Protein AF-A0A2T1DI73-F1 (afdb_monomer_lite)

Structure (mmCIF, N/CA/C/O backbone):
data_AF-A0A2T1DI73-F1
#
_entry.id   AF-A0A2T1DI73-F1
#
loop_
_atom_site.group_PDB
_atom_site.id
_atom_site.type_symbol
_atom_site.label_atom_id
_atom_site.label_alt_id
_atom_site.label_comp_id
_atom_site.label_asym_id
_atom_site.label_entity_id
_atom_site.label_seq_id
_atom_site.pdbx_PDB_ins_code
_atom_site.Cartn_x
_atom_site.Cartn_y
_atom_site.Cartn_z
_atom_site.occupancy
_atom_site.B_iso_or_equiv
_atom_site.auth_seq_id
_atom_site.auth_comp_id
_atom_site.auth_asym_id
_atom_site.auth_atom_id
_atom_site.pdbx_PDB_model_num
ATOM 1 N N . MET A 1 1 ? -69.188 -46.672 -8.906 1.00 38.53 1 MET A N 1
ATOM 2 C CA . MET A 1 1 ? -68.018 -46.480 -9.797 1.00 38.53 1 MET A CA 1
ATOM 3 C C . MET A 1 1 ? -67.694 -44.990 -9.850 1.00 38.53 1 MET A C 1
ATOM 5 O O . MET A 1 1 ? -68.642 -44.221 -9.830 1.00 38.53 1 MET A O 1
ATOM 9 N N . PHE A 1 2 ? -66.396 -44.640 -9.897 1.00 31.58 2 PHE A N 1
ATOM 10 C CA . PHE A 1 2 ? -65.734 -43.339 -9.611 1.00 31.58 2 PHE A CA 1
ATOM 11 C C . PHE A 1 2 ? -65.533 -43.078 -8.103 1.00 31.58 2 PHE A C 1
ATOM 13 O O . PHE A 1 2 ? -66.455 -42.664 -7.419 1.00 31.58 2 PHE A O 1
ATOM 20 N N . SER A 1 3 ? -64.469 -43.584 -7.461 1.00 32.78 3 SER A N 1
ATOM 21 C CA . SER A 1 3 ? -63.017 -43.282 -7.545 1.00 32.78 3 SER A CA 1
ATOM 22 C C . SER A 1 3 ? -62.638 -41.951 -6.875 1.00 32.78 3 SER A C 1
ATOM 24 O O . SER A 1 3 ? -62.566 -40.911 -7.523 1.00 32.78 3 SER A O 1
ATOM 26 N N . LEU A 1 4 ? -62.374 -42.018 -5.560 1.00 36.41 4 LEU A N 1
ATOM 27 C CA . LEU A 1 4 ? -61.562 -41.040 -4.830 1.00 36.41 4 LEU A CA 1
ATOM 28 C C . LEU A 1 4 ? -60.089 -41.286 -5.187 1.00 36.41 4 LEU A C 1
ATOM 30 O O . LEU A 1 4 ? -59.568 -42.371 -4.925 1.00 36.41 4 LEU A O 1
ATOM 34 N N . LYS A 1 5 ? -59.412 -40.293 -5.770 1.00 37.34 5 LYS A N 1
ATOM 35 C CA . LYS A 1 5 ? -57.956 -40.333 -5.944 1.00 37.34 5 LYS A CA 1
ATOM 36 C C . LYS A 1 5 ? -57.272 -39.997 -4.617 1.00 37.34 5 LYS A C 1
ATOM 38 O O . LYS A 1 5 ? -57.542 -38.965 -4.011 1.00 37.34 5 LYS A O 1
ATOM 43 N N . GLN A 1 6 ? -56.421 -40.923 -4.189 1.00 38.09 6 GLN A N 1
ATOM 44 C CA . GLN A 1 6 ? -55.578 -40.881 -3.000 1.00 38.09 6 GLN A CA 1
ATOM 45 C C . GLN A 1 6 ? -54.635 -39.671 -2.981 1.00 38.09 6 GLN A C 1
ATOM 47 O O . GLN A 1 6 ? -53.985 -39.355 -3.975 1.00 38.09 6 GLN A O 1
ATOM 52 N N . PHE A 1 7 ? -54.514 -39.071 -1.796 1.00 30.97 7 PHE A N 1
ATOM 53 C CA . PHE A 1 7 ? -53.327 -38.347 -1.352 1.00 30.97 7 PHE A CA 1
ATOM 54 C C . PHE A 1 7 ? -52.190 -39.346 -1.105 1.00 30.97 7 PHE A C 1
ATOM 56 O O . PHE A 1 7 ? -52.395 -40.358 -0.435 1.00 30.97 7 PHE A O 1
ATOM 63 N N . SER A 1 8 ? -50.979 -39.024 -1.554 1.00 33.81 8 SER A N 1
ATOM 64 C CA . SER A 1 8 ? -49.755 -39.635 -1.032 1.00 33.81 8 SER A CA 1
ATOM 65 C C . SER A 1 8 ? -48.676 -38.564 -0.875 1.00 33.81 8 SER A C 1
ATOM 67 O O . SER A 1 8 ? -48.002 -38.199 -1.835 1.00 33.81 8 SER A O 1
ATOM 69 N N . LEU A 1 9 ? -48.534 -38.051 0.349 1.00 32.69 9 LEU A N 1
ATOM 70 C CA . LEU A 1 9 ? -47.309 -37.405 0.817 1.00 32.69 9 LEU A CA 1
ATOM 71 C C . LEU A 1 9 ? -46.332 -38.521 1.193 1.00 32.69 9 LEU A C 1
ATOM 73 O O . LEU A 1 9 ? -46.552 -39.233 2.172 1.00 32.69 9 LEU A O 1
ATOM 77 N N . SER A 1 10 ? -45.267 -38.699 0.416 1.00 35.62 10 SER A N 1
ATOM 78 C CA . SER A 1 10 ? -44.171 -39.586 0.797 1.00 35.62 10 SER A CA 1
ATOM 79 C C . SER A 1 10 ? -43.272 -38.867 1.802 1.00 35.62 10 SER A C 1
ATOM 81 O O . SER A 1 10 ? -42.430 -38.049 1.437 1.00 35.62 10 SER A O 1
ATOM 83 N N . VAL A 1 11 ? -43.485 -39.177 3.079 1.00 32.78 11 VAL A N 1
ATOM 84 C CA . VAL A 1 11 ? -42.545 -38.926 4.173 1.00 32.78 11 VAL A CA 1
ATOM 85 C C . VAL A 1 11 ? -41.466 -40.002 4.100 1.00 32.78 11 VAL A C 1
ATOM 87 O O . VAL A 1 11 ? -41.751 -41.177 4.309 1.00 32.78 11 VAL A O 1
ATOM 90 N N . SER A 1 12 ? -40.227 -39.613 3.819 1.00 35.34 12 SER A N 1
ATOM 91 C CA . SER A 1 12 ? -39.059 -40.464 4.044 1.00 35.34 12 SER A CA 1
ATOM 92 C C . SER A 1 12 ? -38.247 -39.881 5.192 1.00 35.34 12 SER A C 1
ATOM 94 O O . SER A 1 12 ? -37.385 -39.025 5.010 1.00 35.34 12 SER A O 1
ATOM 96 N N . THR A 1 13 ? -38.575 -40.342 6.395 1.00 33.91 13 THR A N 1
ATOM 97 C CA . THR A 1 13 ? -37.748 -40.233 7.593 1.00 33.91 13 THR A CA 1
ATOM 98 C C . THR A 1 13 ? -36.563 -41.181 7.433 1.00 33.91 13 THR A C 1
ATOM 100 O O . THR A 1 13 ? -36.762 -42.393 7.395 1.00 33.91 13 THR A O 1
ATOM 103 N N . ILE A 1 14 ? -35.335 -40.665 7.366 1.00 34.53 14 ILE A N 1
ATOM 104 C CA . ILE A 1 14 ? -34.136 -41.473 7.619 1.00 34.53 14 ILE A CA 1
ATOM 105 C C . ILE A 1 14 ? -33.276 -40.751 8.656 1.00 34.53 14 ILE A C 1
ATOM 107 O O . ILE A 1 14 ? -32.711 -39.693 8.405 1.00 34.53 14 ILE A O 1
ATOM 111 N N . ALA A 1 15 ? -33.297 -41.362 9.841 1.00 31.66 15 ALA A N 1
ATOM 112 C CA . ALA A 1 15 ? -32.326 -41.385 10.929 1.00 31.66 15 ALA A CA 1
ATOM 113 C C . ALA A 1 15 ? -31.369 -40.192 11.101 1.00 31.66 15 ALA A C 1
ATOM 115 O O . ALA A 1 15 ? -30.371 -40.036 10.400 1.00 31.66 15 ALA A O 1
ATOM 116 N N . ALA A 1 16 ? -31.606 -39.461 12.191 1.00 29.91 16 ALA A N 1
ATOM 117 C CA . ALA A 1 16 ? -30.587 -38.700 12.889 1.00 29.91 16 ALA A CA 1
ATOM 118 C C . ALA A 1 16 ? -29.419 -39.619 13.282 1.00 29.91 16 ALA A C 1
ATOM 120 O O . ALA A 1 16 ? -29.589 -40.541 14.079 1.00 29.91 16 ALA A O 1
ATOM 121 N N . THR A 1 17 ? -28.230 -39.327 12.764 1.00 31.98 17 THR A N 1
ATOM 122 C CA . THR A 1 17 ? -26.980 -39.723 13.413 1.00 31.98 17 THR A CA 1
ATOM 123 C C . THR A 1 17 ? -26.393 -38.452 14.002 1.00 31.98 17 THR A C 1
ATOM 125 O O . THR A 1 17 ? -25.793 -37.639 13.306 1.00 31.98 17 THR A O 1
ATOM 128 N N . VAL A 1 18 ? -26.668 -38.233 15.286 1.00 32.31 18 VAL A N 1
ATOM 129 C CA . VAL A 1 18 ? -26.008 -37.200 16.080 1.00 32.31 18 VAL A CA 1
ATOM 130 C C . VAL A 1 18 ? -24.627 -37.741 16.420 1.00 32.31 18 VAL A C 1
ATOM 132 O O . VAL A 1 18 ? -24.459 -38.477 17.390 1.00 32.31 18 VAL A O 1
ATOM 135 N N . THR A 1 19 ? -23.635 -37.402 15.604 1.00 32.31 19 THR A N 1
ATOM 136 C CA . THR A 1 19 ? -22.238 -37.550 16.004 1.00 32.31 19 THR A CA 1
ATOM 137 C C . THR A 1 19 ? -21.860 -36.292 16.777 1.00 32.31 19 THR A C 1
ATOM 139 O O . THR A 1 19 ? -21.512 -35.266 16.197 1.00 32.31 19 THR A O 1
ATOM 142 N N . ILE A 1 20 ? -21.973 -36.354 18.106 1.00 39.81 20 ILE A N 1
ATOM 143 C CA . ILE A 1 20 ? -21.276 -35.420 18.994 1.00 39.81 20 ILE A CA 1
ATOM 144 C C . ILE A 1 20 ? -19.797 -35.800 18.924 1.00 39.81 20 ILE A C 1
ATOM 146 O O . ILE A 1 20 ? -19.338 -36.694 19.629 1.00 39.81 20 ILE A O 1
ATOM 150 N N . SER A 1 21 ? -19.058 -35.128 18.050 1.00 36.53 21 SER A N 1
ATOM 151 C CA . SER A 1 21 ? -17.607 -35.022 18.160 1.00 36.53 21 SER A CA 1
ATOM 152 C C . SER A 1 21 ? -17.303 -33.654 18.750 1.00 36.53 21 SER A C 1
ATOM 154 O O . SER A 1 21 ? -17.107 -32.674 18.039 1.00 36.53 21 SER A O 1
ATOM 156 N N . ALA A 1 22 ? -17.331 -33.583 20.078 1.00 42.06 22 ALA A N 1
ATOM 157 C CA . ALA A 1 22 ? -16.622 -32.537 20.787 1.00 42.06 22 ALA A CA 1
ATOM 158 C C . ALA A 1 22 ? -15.132 -32.902 20.829 1.00 42.06 22 ALA A C 1
ATOM 160 O O . ALA A 1 22 ? -14.783 -34.061 21.044 1.00 42.06 22 ALA A O 1
ATOM 161 N N . VAL A 1 23 ? -14.303 -31.862 20.727 1.00 40.94 23 VAL A N 1
ATOM 162 C CA . VAL A 1 23 ? -12.860 -31.833 20.994 1.00 40.94 23 VAL A CA 1
ATOM 163 C C . VAL A 1 23 ? -11.992 -32.424 19.885 1.00 40.94 23 VAL A C 1
ATOM 165 O O . VAL A 1 23 ? -11.632 -33.587 19.931 1.00 40.94 23 VAL A O 1
ATOM 168 N N . PHE A 1 24 ? -11.602 -31.581 18.931 1.00 39.22 24 PHE A N 1
ATOM 169 C CA . PHE A 1 24 ? -10.248 -31.020 18.885 1.00 39.22 24 PHE A CA 1
ATOM 170 C C . PHE A 1 24 ? -10.369 -29.600 18.328 1.00 39.22 24 PHE A C 1
ATOM 172 O O . PHE A 1 24 ? -11.178 -29.358 17.434 1.00 39.22 24 PHE A O 1
ATOM 179 N N . SER A 1 25 ? -9.624 -28.652 18.895 1.00 40.59 25 SER A N 1
ATOM 180 C CA . SER A 1 25 ? -9.415 -27.340 18.287 1.00 40.59 25 SER A CA 1
ATOM 181 C C . SER A 1 25 ? -9.087 -27.555 16.814 1.00 40.59 25 SER A C 1
ATOM 183 O O . SER A 1 25 ? -8.080 -28.198 16.509 1.00 40.59 25 SER A O 1
ATOM 185 N N . THR A 1 26 ? -9.916 -27.047 15.904 1.00 42.44 26 THR A N 1
ATOM 186 C CA . THR A 1 26 ? -9.442 -26.774 14.552 1.00 42.44 26 THR A CA 1
ATOM 187 C C . THR A 1 26 ? -8.244 -25.865 14.749 1.00 42.44 26 THR A C 1
ATOM 189 O O . THR A 1 26 ? -8.414 -24.715 15.156 1.00 42.44 26 THR A O 1
ATOM 192 N N . ALA A 1 27 ? -7.035 -26.401 14.573 1.00 41.66 27 ALA A N 1
ATOM 193 C CA . ALA A 1 27 ? -5.902 -25.553 14.270 1.00 41.66 27 ALA A CA 1
ATOM 194 C C . ALA A 1 27 ? -6.404 -24.662 13.136 1.00 41.66 27 ALA A C 1
ATOM 196 O O . ALA A 1 27 ? -6.877 -25.192 12.126 1.00 41.66 27 ALA A O 1
ATOM 197 N N . ALA A 1 28 ? -6.464 -23.350 13.374 1.00 47.31 28 ALA A N 1
ATOM 198 C CA . ALA A 1 28 ? -6.692 -22.409 12.298 1.00 47.31 28 ALA A CA 1
ATOM 199 C C . ALA A 1 28 ? -5.641 -22.772 11.251 1.00 47.31 28 ALA A C 1
ATOM 201 O O . ALA A 1 28 ? -4.446 -22.777 11.536 1.00 47.31 28 ALA A O 1
ATOM 202 N N . GLN A 1 29 ? -6.097 -23.308 10.125 1.00 47.41 29 GLN A N 1
ATOM 203 C CA . GLN A 1 29 ? -5.198 -23.588 9.030 1.00 47.41 29 GLN A CA 1
ATOM 204 C C . GLN A 1 29 ? -4.880 -22.222 8.447 1.00 47.41 29 GLN A C 1
ATOM 206 O O . GLN A 1 29 ? -5.821 -21.547 8.027 1.00 47.41 29 GLN A O 1
ATOM 211 N N . ALA A 1 30 ? -3.600 -21.847 8.444 1.00 52.75 30 ALA A N 1
ATOM 212 C CA . ALA A 1 30 ? -3.096 -20.668 7.755 1.00 52.75 30 ALA A CA 1
ATOM 213 C C . ALA A 1 30 ? -3.807 -20.510 6.416 1.00 52.75 30 ALA A C 1
ATOM 215 O O . ALA A 1 30 ? -3.662 -21.340 5.509 1.00 52.75 30 ALA A O 1
ATOM 216 N N . ALA A 1 31 ? -4.649 -19.486 6.326 1.00 79.50 31 ALA A N 1
ATOM 217 C CA . ALA A 1 31 ? -5.321 -19.146 5.096 1.00 79.50 31 ALA A CA 1
ATOM 218 C C . ALA A 1 31 ? -4.414 -18.145 4.393 1.00 79.50 31 ALA A C 1
ATOM 220 O O . ALA A 1 31 ? -4.259 -17.008 4.833 1.00 79.50 31 ALA A O 1
ATOM 221 N N . ILE A 1 32 ? -3.801 -18.567 3.288 1.00 86.75 32 ILE A N 1
ATOM 222 C CA . ILE A 1 32 ? -3.235 -17.596 2.358 1.00 86.75 32 ILE A CA 1
ATOM 223 C C . ILE A 1 32 ? -4.411 -16.797 1.807 1.00 86.75 32 ILE A C 1
ATOM 225 O O . ILE A 1 32 ? -5.271 -17.342 1.111 1.00 86.75 32 ILE A O 1
ATOM 229 N N . VAL A 1 33 ? -4.471 -15.520 2.169 1.00 89.12 33 VAL A N 1
ATOM 230 C CA . VAL A 1 33 ? -5.528 -14.608 1.743 1.00 89.12 33 VAL A CA 1
ATOM 231 C C . VAL A 1 33 ? -5.014 -13.799 0.565 1.00 89.12 33 VAL A C 1
ATOM 233 O O . VAL A 1 33 ? -3.907 -13.265 0.608 1.00 89.12 33 VAL A O 1
ATOM 236 N N . GLY A 1 34 ? -5.823 -13.720 -0.488 1.00 90.56 34 GLY A N 1
ATOM 237 C CA . GLY A 1 34 ? -5.586 -12.849 -1.632 1.00 90.56 34 GLY A CA 1
ATOM 238 C C . GLY A 1 34 ? -6.478 -11.613 -1.586 1.00 90.56 34 GLY A C 1
ATOM 239 O O . GLY A 1 34 ? -7.631 -11.689 -1.157 1.00 90.56 34 GLY A O 1
ATOM 240 N N . GLY A 1 35 ? -5.953 -10.493 -2.066 1.00 92.94 35 GLY A N 1
ATOM 241 C CA . GLY A 1 35 ? -6.709 -9.270 -2.293 1.00 92.94 35 GLY A CA 1
ATOM 242 C C . GLY A 1 35 ? -6.177 -8.508 -3.499 1.00 92.94 35 GLY A C 1
ATOM 243 O O . GLY A 1 35 ? -5.183 -8.899 -4.116 1.00 92.94 35 GLY A O 1
ATOM 244 N N . GLN A 1 36 ? -6.861 -7.425 -3.847 1.00 95.50 36 GLN A N 1
ATOM 245 C CA . GLN A 1 36 ? -6.501 -6.602 -4.995 1.00 95.50 36 GLN A CA 1
ATOM 246 C C . GLN A 1 36 ? -6.773 -5.127 -4.706 1.00 95.50 36 GLN A C 1
ATOM 248 O O . GLN A 1 36 ? -7.831 -4.778 -4.176 1.00 95.50 36 GLN A O 1
ATOM 253 N N . VAL A 1 37 ? -5.828 -4.269 -5.092 1.00 96.81 37 VAL A N 1
ATOM 254 C CA . VAL A 1 37 ? -6.015 -2.817 -5.194 1.00 96.81 37 VAL A CA 1
ATOM 255 C C . VAL A 1 37 ? -6.218 -2.451 -6.656 1.00 96.81 37 VAL A C 1
ATOM 257 O O . VAL A 1 37 ? -5.472 -2.918 -7.512 1.00 96.81 37 VAL A O 1
ATOM 260 N N . THR A 1 38 ? -7.194 -1.605 -6.957 1.00 97.25 38 THR A N 1
ATOM 261 C CA . THR A 1 38 ? -7.459 -1.134 -8.323 1.00 97.25 38 THR A CA 1
ATOM 262 C C . THR A 1 38 ? -7.635 0.371 -8.363 1.00 97.25 38 THR A C 1
ATOM 264 O O . THR A 1 38 ? -8.109 0.955 -7.387 1.00 97.25 38 THR A O 1
ATOM 267 N N . GLY A 1 39 ? -7.347 0.979 -9.508 1.00 96.75 39 GLY A N 1
ATOM 268 C CA . GLY A 1 39 ? -7.648 2.384 -9.761 1.00 96.75 39 GLY A CA 1
ATOM 269 C C . GLY A 1 39 ? -7.221 2.827 -11.152 1.00 96.75 39 GLY A C 1
ATOM 270 O O . GLY A 1 39 ? -6.817 2.005 -11.977 1.00 96.75 39 GLY A O 1
ATOM 271 N N . THR A 1 40 ? -7.280 4.133 -11.387 1.00 96.19 40 THR A N 1
ATOM 272 C CA . THR A 1 40 ? -6.808 4.771 -12.623 1.00 96.19 40 THR A CA 1
ATOM 273 C C . THR A 1 40 ? -5.740 5.803 -12.297 1.00 96.19 40 THR A C 1
ATOM 275 O O . THR A 1 40 ? -5.932 6.612 -11.385 1.00 96.19 40 THR A O 1
ATOM 278 N N . TRP A 1 41 ? -4.625 5.822 -13.032 1.00 94.88 41 TRP A N 1
ATOM 279 C CA . TRP A 1 41 ? -3.603 6.853 -12.844 1.00 94.88 41 TRP A CA 1
ATOM 280 C C . TRP A 1 41 ? -4.137 8.224 -13.254 1.00 94.88 41 TRP A C 1
ATOM 282 O O . TRP A 1 41 ? -4.656 8.398 -14.355 1.00 94.88 41 TRP A O 1
ATOM 292 N N . GLN A 1 42 ? -4.000 9.210 -12.372 1.00 94.31 42 GLN A N 1
ATOM 293 C CA . GLN A 1 42 ? -4.437 10.587 -12.634 1.00 94.31 42 GLN A CA 1
ATOM 294 C C . GLN A 1 42 ? -3.268 11.499 -12.993 1.00 94.31 42 GLN A C 1
ATOM 296 O O . GLN A 1 42 ? -3.462 12.534 -13.628 1.00 94.31 42 GLN A O 1
ATOM 301 N N . TYR A 1 43 ? -2.062 11.108 -12.593 1.00 91.00 43 TYR A N 1
ATOM 302 C CA . TYR A 1 43 ? -0.843 11.856 -12.821 1.00 91.00 43 TYR A CA 1
ATOM 303 C C . TYR A 1 43 ? 0.294 10.892 -13.132 1.00 91.00 43 TYR A C 1
ATOM 305 O O . TYR A 1 43 ? 0.487 9.915 -12.408 1.00 91.00 43 TYR A O 1
ATOM 313 N N . ASP A 1 44 ? 1.062 11.205 -14.169 1.00 84.50 44 ASP A N 1
ATOM 314 C CA . ASP A 1 44 ? 2.380 10.643 -14.431 1.00 84.50 44 ASP A CA 1
ATOM 315 C C . ASP A 1 44 ? 3.422 11.770 -14.368 1.00 84.50 44 ASP A C 1
ATOM 317 O O . ASP A 1 44 ? 3.123 12.940 -14.618 1.00 84.50 44 ASP A O 1
ATOM 321 N N . TYR A 1 45 ? 4.638 11.447 -13.932 1.00 75.31 45 TYR A N 1
ATOM 322 C CA . TYR A 1 45 ? 5.752 12.392 -13.996 1.00 75.31 45 TYR A CA 1
ATOM 323 C C . TYR A 1 45 ? 6.614 11.990 -15.192 1.00 75.31 45 TYR A C 1
ATOM 325 O O . TYR A 1 45 ? 7.106 10.867 -15.261 1.00 75.31 45 TYR A O 1
ATOM 333 N N . ASP A 1 46 ? 6.736 12.903 -16.156 1.00 65.25 46 ASP A N 1
ATOM 334 C CA . ASP A 1 46 ? 7.518 12.781 -17.393 1.00 65.25 46 ASP A CA 1
ATOM 335 C C . ASP A 1 46 ? 7.040 11.752 -18.441 1.00 65.25 46 ASP A C 1
ATOM 337 O O . ASP A 1 46 ? 7.725 11.570 -19.450 1.00 65.25 46 ASP A O 1
ATOM 341 N N . GLY A 1 47 ? 5.883 11.092 -18.263 1.00 62.12 47 GLY A N 1
ATOM 342 C CA . GLY A 1 47 ? 5.364 10.078 -19.207 1.00 62.12 47 GLY A CA 1
ATOM 343 C C . GLY A 1 47 ? 6.346 8.925 -19.486 1.00 62.12 47 GLY A C 1
ATOM 344 O O . GLY A 1 47 ? 6.204 8.175 -20.456 1.00 62.12 47 GLY A O 1
ATOM 345 N N . ALA A 1 48 ? 7.391 8.819 -18.665 1.00 55.72 48 ALA A N 1
ATOM 346 C CA . ALA A 1 48 ? 8.436 7.829 -18.777 1.00 55.72 48 ALA A CA 1
ATOM 347 C C . ALA A 1 48 ? 7.929 6.526 -18.150 1.00 55.72 48 ALA A C 1
ATOM 349 O O . ALA A 1 48 ? 7.310 6.541 -17.087 1.00 55.72 48 ALA A O 1
ATOM 350 N N . GLY A 1 49 ? 8.169 5.395 -18.822 1.00 70.50 49 GLY A N 1
ATOM 351 C CA . GLY A 1 49 ? 8.029 4.073 -18.194 1.00 70.50 49 GLY A CA 1
ATOM 352 C C . GLY A 1 49 ? 6.831 3.242 -18.553 1.00 70.50 49 GLY A C 1
ATOM 353 O O . GLY A 1 49 ? 6.653 2.190 -17.952 1.00 70.50 49 GLY A O 1
ATOM 354 N N . GLY A 1 50 ? 6.020 3.683 -19.512 1.00 78.00 50 GLY A N 1
ATOM 355 C CA . GLY A 1 50 ? 4.849 2.927 -19.953 1.00 78.00 50 GLY A CA 1
ATOM 356 C C . GLY A 1 50 ? 3.655 2.997 -19.000 1.00 78.00 50 GLY A C 1
ATOM 357 O O . GLY A 1 50 ? 2.689 2.275 -19.222 1.00 78.00 50 GLY A O 1
ATOM 358 N N . LEU A 1 51 ? 3.710 3.852 -17.973 1.00 88.62 51 LEU A N 1
ATOM 359 C CA . LEU A 1 51 ? 2.531 4.306 -17.237 1.00 88.62 51 LEU A CA 1
ATOM 360 C C . LEU A 1 51 ? 1.990 5.541 -17.947 1.00 88.62 51 LEU A C 1
ATOM 362 O O . LEU A 1 51 ? 2.768 6.416 -18.326 1.00 88.62 51 LEU A O 1
ATOM 366 N N . SER A 1 52 ? 0.680 5.619 -18.139 1.00 89.25 52 SER A N 1
ATOM 367 C CA . SER A 1 52 ? 0.041 6.803 -18.707 1.00 89.25 52 SER A CA 1
ATOM 368 C C . SER A 1 52 ? -1.145 7.240 -17.862 1.00 89.25 52 SER A C 1
ATOM 370 O O . SER A 1 52 ? -1.878 6.416 -17.309 1.00 89.25 52 SER A O 1
ATOM 372 N N . VAL A 1 53 ? -1.364 8.553 -17.773 1.00 91.75 53 VAL A N 1
ATOM 373 C CA . VAL A 1 53 ? -2.612 9.092 -17.213 1.00 91.75 53 VAL A CA 1
ATOM 374 C C . VAL A 1 53 ? -3.815 8.486 -17.939 1.00 91.75 53 VAL A C 1
ATOM 376 O O . VAL A 1 53 ? -3.889 8.493 -19.167 1.00 91.75 53 VAL A O 1
ATOM 379 N N . GLY A 1 54 ? -4.784 7.996 -17.168 1.00 92.12 54 GLY A N 1
ATOM 380 C CA . GLY A 1 54 ? -5.973 7.316 -17.675 1.00 92.12 54 GLY A CA 1
ATOM 381 C C . GLY A 1 54 ? -5.827 5.799 -17.798 1.00 92.12 54 GLY A C 1
ATOM 382 O O . GLY A 1 54 ? -6.844 5.126 -17.974 1.00 92.12 54 GLY A O 1
ATOM 383 N N . ASP A 1 55 ? -4.620 5.245 -17.656 1.00 92.62 55 ASP A N 1
ATOM 384 C CA . ASP A 1 55 ? -4.452 3.797 -17.591 1.00 92.62 55 ASP A CA 1
ATOM 385 C C . ASP A 1 55 ? -4.983 3.263 -16.262 1.00 92.62 55 ASP A C 1
ATOM 387 O O . ASP A 1 55 ? -4.676 3.770 -15.177 1.00 92.62 55 ASP A O 1
ATOM 391 N N . ALA A 1 56 ? -5.767 2.193 -16.358 1.00 96.00 56 ALA A N 1
ATOM 392 C CA . ALA A 1 56 ? -6.138 1.411 -15.196 1.00 96.00 56 ALA A CA 1
ATOM 393 C C . ALA A 1 56 ? -4.915 0.652 -14.661 1.00 96.00 56 ALA A C 1
ATOM 395 O O . ALA A 1 56 ? -4.028 0.235 -15.418 1.00 96.00 56 ALA A O 1
ATOM 396 N N . PHE A 1 57 ? -4.896 0.422 -13.354 1.00 96.25 57 PHE A N 1
ATOM 397 C CA . PHE A 1 57 ? -3.948 -0.476 -12.716 1.00 96.25 57 PHE A CA 1
ATOM 398 C C . PHE A 1 57 ? -4.651 -1.478 -11.803 1.00 96.25 57 PHE A C 1
ATOM 400 O O . PHE A 1 57 ? -5.721 -1.211 -11.248 1.00 96.25 57 PHE A O 1
ATOM 407 N N . THR A 1 58 ? -4.001 -2.623 -11.617 1.00 97.62 58 THR A N 1
ATOM 408 C CA . THR A 1 58 ? -4.312 -3.598 -10.573 1.00 97.62 58 THR A CA 1
ATOM 409 C C . THR A 1 58 ? -3.041 -3.931 -9.802 1.00 97.62 58 THR A C 1
ATOM 411 O O . THR A 1 58 ? -1.982 -4.103 -10.397 1.00 97.62 58 THR A O 1
ATOM 414 N N . ALA A 1 59 ? -3.129 -4.023 -8.479 1.00 97.44 59 ALA A N 1
ATOM 415 C CA . ALA A 1 59 ? -2.077 -4.564 -7.629 1.00 97.44 59 ALA A CA 1
ATOM 416 C C . ALA A 1 59 ? -2.637 -5.758 -6.853 1.00 97.44 59 ALA A C 1
ATOM 418 O O . ALA A 1 59 ? -3.389 -5.592 -5.889 1.00 97.44 59 ALA A O 1
ATOM 419 N N . ASP A 1 60 ? -2.295 -6.957 -7.310 1.00 96.62 60 ASP A N 1
ATOM 420 C CA . ASP A 1 60 ? -2.712 -8.219 -6.709 1.00 96.62 60 ASP A CA 1
ATOM 421 C C . ASP A 1 60 ? -1.732 -8.598 -5.603 1.00 96.62 60 ASP A C 1
ATOM 423 O O . ASP A 1 60 ? -0.519 -8.637 -5.828 1.00 96.62 60 ASP A O 1
ATOM 427 N N . TYR A 1 61 ? -2.240 -8.883 -4.407 1.00 95.00 61 TYR A N 1
ATOM 428 C CA . TYR A 1 61 ? -1.408 -9.193 -3.249 1.00 95.00 61 TYR A CA 1
ATOM 429 C C . TYR A 1 61 ? -1.890 -10.437 -2.511 1.00 95.00 61 TYR A C 1
ATOM 431 O O . TYR A 1 61 ? -3.070 -10.790 -2.537 1.00 95.00 61 TYR A O 1
ATOM 439 N N . THR A 1 62 ? -0.960 -11.096 -1.822 1.00 93.44 62 THR A N 1
ATOM 440 C CA . THR A 1 62 ? -1.275 -12.190 -0.900 1.00 93.44 62 THR A CA 1
ATOM 441 C C . THR A 1 62 ? -0.554 -12.011 0.426 1.00 93.44 62 THR A C 1
ATOM 443 O O . THR A 1 62 ? 0.517 -11.403 0.483 1.00 93.44 62 THR A O 1
ATOM 446 N N . TYR A 1 63 ? -1.140 -12.534 1.498 1.00 91.06 63 TYR A N 1
ATOM 447 C CA . TYR A 1 63 ? -0.539 -12.555 2.828 1.00 91.06 63 TYR A CA 1
ATOM 448 C C . TYR A 1 63 ? -0.955 -13.816 3.593 1.00 91.06 63 TYR A C 1
ATOM 450 O O . TYR A 1 63 ? -1.950 -14.463 3.255 1.00 91.06 63 TYR A O 1
ATOM 458 N N . ASP A 1 64 ? -0.195 -14.162 4.629 1.00 88.94 64 ASP A N 1
ATOM 459 C CA . ASP A 1 64 ? -0.546 -15.239 5.556 1.00 88.94 64 ASP A CA 1
ATOM 460 C C . ASP A 1 64 ? -1.361 -14.671 6.725 1.00 88.94 64 ASP A C 1
ATOM 462 O O . ASP A 1 64 ? -0.831 -13.904 7.536 1.00 88.94 64 ASP A O 1
ATOM 466 N N . SER A 1 65 ? -2.643 -15.038 6.827 1.00 85.12 65 SER A N 1
ATOM 467 C CA . SER A 1 65 ? -3.528 -14.558 7.897 1.00 85.12 65 SER A CA 1
ATOM 468 C C . SER A 1 65 ? -3.043 -14.906 9.301 1.00 85.12 65 SER A C 1
ATOM 470 O O . SER A 1 65 ? -3.393 -14.206 10.249 1.00 85.12 65 SER A O 1
ATOM 472 N N . ASP A 1 66 ? -2.238 -15.957 9.445 1.00 85.19 66 ASP A N 1
ATOM 473 C CA . ASP A 1 66 ? -1.739 -16.397 10.749 1.00 85.19 66 ASP A CA 1
ATOM 474 C C . ASP A 1 66 ? -0.537 -15.568 11.214 1.00 85.19 66 ASP A C 1
ATOM 476 O O . ASP A 1 66 ? -0.169 -15.599 12.388 1.00 85.19 66 ASP A O 1
ATOM 480 N N . SER A 1 67 ? 0.057 -14.788 10.306 1.00 86.94 67 SER A N 1
ATOM 481 C CA . SER A 1 67 ? 1.167 -13.881 10.605 1.00 86.94 67 SER A CA 1
ATOM 482 C C . SER A 1 67 ? 0.711 -12.472 11.001 1.00 86.94 67 SER A C 1
ATOM 484 O O . SER A 1 67 ? 1.547 -11.594 11.227 1.00 86.94 67 SER A O 1
ATOM 486 N N . VAL A 1 68 ? -0.606 -12.243 11.104 1.00 88.38 68 VAL A N 1
ATOM 487 C CA . VAL A 1 68 ? -1.158 -10.962 11.553 1.00 88.38 68 VAL A CA 1
ATOM 488 C C . VAL A 1 68 ? -0.722 -10.695 12.989 1.00 88.38 68 VAL A C 1
ATOM 490 O O . VAL A 1 68 ? -0.971 -11.470 13.912 1.00 88.38 68 VAL A O 1
ATOM 493 N N . THR A 1 69 ? -0.092 -9.544 13.174 1.00 90.75 69 THR A N 1
ATOM 494 C CA . THR A 1 69 ? 0.291 -9.017 14.479 1.00 90.75 69 THR A CA 1
ATOM 495 C C . THR A 1 69 ? -0.553 -7.796 14.789 1.00 90.75 69 THR A C 1
ATOM 497 O O . THR A 1 69 ? -0.553 -6.830 14.031 1.00 90.75 69 THR A O 1
ATOM 500 N N . THR A 1 70 ? -1.265 -7.832 15.911 1.00 90.94 70 THR A N 1
ATOM 501 C CA . THR A 1 70 ? -2.069 -6.700 16.373 1.00 90.94 70 THR A CA 1
ATOM 502 C C . THR A 1 70 ? -1.303 -5.939 17.441 1.00 90.94 70 THR A C 1
ATOM 504 O O . THR A 1 70 ? -0.935 -6.503 18.473 1.00 90.94 70 THR A O 1
ATOM 507 N N . THR A 1 71 ? -1.084 -4.648 17.215 1.00 89.38 71 THR A N 1
ATOM 508 C CA . THR A 1 71 ? -0.490 -3.748 18.204 1.00 89.38 71 THR A CA 1
ATOM 509 C C . THR A 1 71 ? -1.501 -2.692 18.620 1.00 89.38 71 THR A C 1
ATOM 511 O O . THR A 1 71 ? -2.091 -2.022 17.778 1.00 89.38 71 THR A O 1
ATOM 514 N N . ASP A 1 72 ? -1.696 -2.548 19.929 1.00 86.81 72 ASP A N 1
ATOM 515 C CA . ASP A 1 72 ? -2.558 -1.528 20.523 1.00 86.81 72 ASP A CA 1
ATOM 516 C C . ASP A 1 72 ? -1.681 -0.395 21.062 1.00 86.81 72 ASP A C 1
ATOM 518 O O . ASP A 1 72 ? -0.955 -0.566 22.047 1.00 86.81 72 ASP A O 1
ATOM 522 N N . TYR A 1 73 ? -1.702 0.750 20.381 1.00 79.94 73 TYR A N 1
ATOM 523 C CA . TYR A 1 73 ? -0.994 1.942 20.823 1.00 79.94 73 TYR A CA 1
ATOM 524 C C . TYR A 1 73 ? -1.955 2.883 21.539 1.00 79.94 73 TYR A C 1
ATOM 526 O O . TYR A 1 73 ? -2.956 3.344 20.985 1.00 79.94 73 TYR A O 1
ATOM 534 N N . SER A 1 74 ? -1.582 3.238 22.765 1.00 71.44 74 SER A N 1
ATOM 535 C CA . SER A 1 74 ? -2.282 4.226 23.572 1.00 71.44 74 SER A CA 1
ATOM 536 C C . SER A 1 74 ? -1.286 5.319 23.973 1.00 71.44 74 SER A C 1
ATOM 538 O O . SER A 1 74 ? -0.382 5.065 24.773 1.00 71.44 74 SER A O 1
ATOM 540 N N . ASN A 1 75 ? -1.384 6.520 23.394 1.00 61.50 75 ASN A N 1
ATOM 541 C CA . ASN A 1 75 ? -0.524 7.637 23.787 1.00 61.50 75 ASN A CA 1
ATOM 542 C C . ASN A 1 75 ? -1.129 8.372 24.995 1.00 61.50 75 ASN A C 1
ATOM 544 O O . ASN A 1 75 ? -2.295 8.753 25.001 1.00 61.50 75 ASN A O 1
ATOM 548 N N . SER A 1 76 ? -0.329 8.591 26.041 1.00 56.59 76 SER A N 1
ATOM 549 C CA . SER A 1 76 ? -0.818 9.064 27.344 1.00 56.59 76 SER A CA 1
ATOM 550 C C . SER A 1 76 ? -1.354 10.495 27.390 1.00 56.59 76 SER A C 1
ATOM 552 O O . SER A 1 76 ? -1.801 10.927 28.449 1.00 56.59 76 SER A O 1
ATOM 554 N N . TYR A 1 77 ? -1.294 11.230 26.280 1.00 55.69 77 TYR A N 1
ATOM 555 C CA . TYR A 1 77 ? -1.573 12.663 26.261 1.00 55.69 77 TYR A CA 1
ATOM 556 C C . TYR A 1 77 ? -2.816 13.065 25.449 1.00 55.69 77 TYR A C 1
ATOM 558 O O . TYR A 1 77 ? -3.370 14.105 25.774 1.00 55.69 77 TYR A O 1
ATOM 566 N N . ASP A 1 78 ? -3.322 12.237 24.516 1.00 54.81 78 ASP A N 1
ATOM 567 C CA . ASP A 1 78 ? -4.473 12.594 23.647 1.00 54.81 78 ASP A CA 1
ATOM 568 C C . ASP A 1 78 ? -5.441 11.420 23.325 1.00 54.81 78 ASP A C 1
ATOM 570 O O . ASP A 1 78 ? -6.423 11.596 22.605 1.00 54.81 78 ASP A O 1
ATOM 574 N N . TYR A 1 79 ? -5.171 10.213 23.844 1.00 55.31 79 TYR A N 1
ATOM 575 C CA . TYR A 1 79 ? -5.823 8.908 23.600 1.00 55.31 79 TYR A CA 1
ATOM 576 C C . TYR A 1 79 ? -6.801 8.782 22.427 1.00 55.31 79 TYR A C 1
ATOM 578 O O . TYR A 1 79 ? -7.933 8.339 22.586 1.00 55.31 79 TYR A O 1
ATOM 586 N N . THR A 1 80 ? -6.316 9.021 21.217 1.00 60.84 80 THR A N 1
ATOM 587 C CA . THR A 1 80 ? -6.831 8.260 20.078 1.00 60.84 80 THR A CA 1
ATOM 588 C C . THR A 1 80 ? -6.279 6.840 20.238 1.00 60.84 80 THR A C 1
ATOM 590 O O . THR A 1 80 ? -5.061 6.674 20.300 1.00 60.84 80 THR A O 1
ATOM 593 N N . ARG A 1 81 ? -7.128 5.821 20.419 1.00 73.62 81 ARG A N 1
ATOM 594 C CA . ARG A 1 81 ? -6.655 4.425 20.464 1.00 73.62 81 ARG A CA 1
ATOM 595 C C . ARG A 1 81 ? -6.350 3.993 19.037 1.00 73.62 81 ARG A C 1
ATOM 597 O O . ARG A 1 81 ? -7.213 4.153 18.178 1.00 73.62 81 ARG A O 1
ATOM 604 N N . TYR A 1 82 ? -5.159 3.448 18.806 1.00 80.88 82 TYR A N 1
ATOM 605 C CA . TYR A 1 82 ? -4.780 2.882 17.515 1.00 80.88 82 TYR A CA 1
ATOM 606 C C . TYR A 1 82 ? -4.662 1.376 17.670 1.00 80.88 82 TYR A C 1
ATOM 608 O O . TYR A 1 82 ? -3.709 0.887 18.279 1.00 80.88 82 TYR A O 1
ATOM 616 N N . LEU A 1 83 ? -5.613 0.648 17.101 1.00 86.31 83 LEU A N 1
ATOM 617 C CA . LEU A 1 83 ? -5.457 -0.778 16.884 1.00 86.31 83 LEU A CA 1
ATOM 618 C C . LEU A 1 83 ? -4.861 -0.967 15.491 1.00 86.31 83 LEU A C 1
ATOM 620 O O . LEU A 1 83 ? -5.465 -0.562 14.500 1.00 86.31 83 LEU A O 1
ATOM 624 N N . VAL A 1 84 ? -3.654 -1.520 15.424 1.00 88.38 84 VAL A N 1
ATOM 625 C CA . VAL A 1 84 ? -2.943 -1.736 14.163 1.00 88.38 84 VAL A CA 1
ATOM 626 C C . VAL A 1 84 ? -2.729 -3.222 13.957 1.00 88.38 84 VAL A C 1
ATOM 628 O O . VAL A 1 84 ? -1.906 -3.822 14.646 1.00 88.38 84 VAL A O 1
ATOM 631 N N . ASP A 1 85 ? -3.435 -3.798 12.992 1.00 90.69 85 ASP A N 1
ATOM 632 C CA . ASP A 1 85 ? -3.142 -5.133 12.481 1.00 90.69 85 ASP A CA 1
ATOM 633 C C . ASP A 1 85 ? -2.101 -5.001 11.370 1.00 90.69 85 ASP A C 1
ATOM 635 O O . ASP A 1 85 ? -2.305 -4.266 10.407 1.00 90.69 85 ASP A O 1
ATOM 639 N N . SER A 1 86 ? -0.972 -5.692 11.491 1.00 91.56 86 SER A N 1
ATOM 640 C CA . SER A 1 86 ? 0.112 -5.663 10.510 1.00 91.56 86 SER A CA 1
ATOM 641 C C . SER A 1 86 ? 0.483 -7.074 10.098 1.00 91.56 86 SER A C 1
ATOM 643 O O . SER A 1 86 ? 0.704 -7.936 10.950 1.00 91.56 86 SER A O 1
ATOM 645 N N . VAL A 1 87 ? 0.600 -7.288 8.791 1.00 92.06 87 VAL A N 1
ATOM 646 C CA . VAL A 1 87 ? 0.945 -8.583 8.210 1.00 92.06 87 VAL A CA 1
ATOM 647 C C . VAL A 1 87 ? 1.922 -8.407 7.044 1.00 92.06 87 VAL A C 1
ATOM 649 O O . VAL A 1 87 ? 1.703 -7.527 6.206 1.00 92.06 87 VAL A O 1
ATOM 652 N N . PRO A 1 88 ? 3.024 -9.176 6.980 1.00 93.31 88 PRO A N 1
ATOM 653 C CA . PRO A 1 88 ? 3.924 -9.135 5.835 1.00 93.31 88 PRO A CA 1
ATOM 654 C C . PRO A 1 88 ? 3.214 -9.654 4.581 1.00 93.31 88 PRO A C 1
ATOM 656 O O . PRO A 1 88 ? 2.414 -10.592 4.644 1.00 93.31 88 PRO A O 1
ATOM 659 N N . LEU A 1 89 ? 3.518 -9.056 3.430 1.00 93.81 89 LEU A N 1
ATOM 660 C CA . LEU A 1 89 ? 3.028 -9.580 2.158 1.00 93.81 89 LEU A CA 1
ATOM 661 C C . LEU A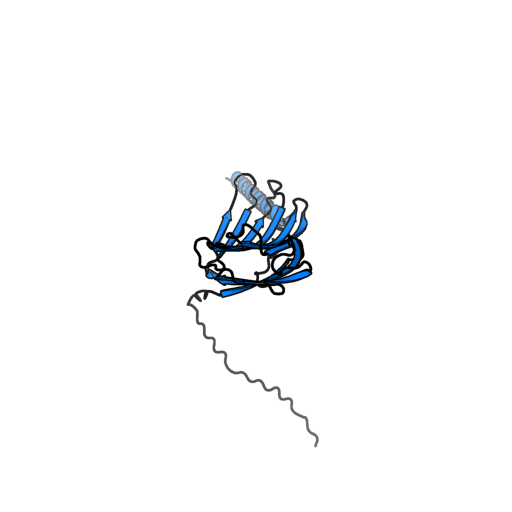 1 89 ? 3.885 -10.774 1.730 1.00 93.81 89 LEU A C 1
ATOM 663 O O . LEU A 1 89 ? 5.100 -10.790 1.916 1.00 93.81 89 LEU A O 1
ATOM 667 N N . LEU A 1 90 ? 3.243 -11.770 1.126 1.00 92.12 90 LEU A N 1
ATOM 668 C CA . LEU A 1 90 ? 3.915 -12.903 0.486 1.00 92.12 90 LEU A CA 1
ATOM 669 C C . LEU A 1 90 ? 4.169 -12.637 -0.998 1.00 92.12 90 LEU A C 1
ATOM 671 O O . LEU A 1 90 ? 5.162 -13.097 -1.556 1.00 92.12 90 LEU A O 1
ATOM 675 N N . SER A 1 91 ? 3.275 -11.885 -1.639 1.00 94.44 91 SER A N 1
ATOM 676 C CA . SER A 1 91 ? 3.428 -11.432 -3.017 1.00 94.44 91 SER A CA 1
ATOM 677 C C . SER A 1 91 ? 2.742 -10.089 -3.212 1.00 94.44 91 SER A C 1
ATOM 679 O O . SER A 1 91 ? 1.688 -9.846 -2.622 1.00 94.44 91 SER A O 1
ATOM 681 N N . LEU A 1 92 ? 3.285 -9.267 -4.106 1.00 96.88 92 LEU A N 1
ATOM 682 C CA . LEU A 1 92 ? 2.579 -8.133 -4.690 1.00 96.88 92 LEU A CA 1
ATOM 683 C C . LEU A 1 92 ? 2.982 -7.999 -6.160 1.00 96.88 92 LEU A C 1
ATOM 685 O O . LEU A 1 92 ? 4.172 -7.962 -6.476 1.00 96.88 92 LEU A O 1
ATOM 689 N N . VAL A 1 93 ? 1.994 -7.955 -7.050 1.00 97.25 93 VAL A N 1
ATOM 690 C CA . VAL A 1 93 ? 2.197 -7.796 -8.493 1.00 97.25 93 VAL A CA 1
ATOM 691 C C . VAL A 1 93 ? 1.353 -6.632 -8.983 1.00 97.25 93 VAL A C 1
ATOM 693 O O . VAL A 1 93 ? 0.129 -6.681 -8.907 1.00 97.25 93 VAL A O 1
ATOM 696 N N . LEU A 1 94 ? 2.015 -5.598 -9.494 1.00 96.81 94 LEU A N 1
ATOM 697 C CA . LEU A 1 94 ? 1.382 -4.459 -10.145 1.00 96.81 94 LEU A CA 1
ATOM 698 C C . LEU A 1 94 ? 1.266 -4.718 -11.647 1.00 96.81 94 LEU A C 1
ATOM 700 O O . LEU A 1 94 ? 2.247 -5.091 -12.283 1.00 96.81 94 LEU A O 1
ATOM 704 N N . ASN A 1 95 ? 0.102 -4.440 -12.222 1.00 95.94 95 ASN A N 1
ATOM 705 C CA . ASN A 1 95 ? -0.138 -4.434 -13.659 1.00 95.94 95 ASN A CA 1
ATOM 706 C C . ASN A 1 95 ? -0.813 -3.121 -14.061 1.00 95.94 95 ASN A C 1
ATOM 708 O O . ASN A 1 95 ? -1.797 -2.718 -13.446 1.00 95.94 95 ASN A O 1
ATOM 712 N N . SER A 1 96 ? -0.309 -2.458 -15.099 1.00 94.00 96 SER A N 1
ATOM 713 C CA . SER A 1 96 ? -0.922 -1.266 -15.690 1.00 94.00 96 SER A CA 1
ATOM 714 C C . SER A 1 96 ? -0.441 -1.085 -17.126 1.00 94.00 96 SER A C 1
ATOM 716 O O . SER A 1 96 ? 0.755 -0.941 -17.365 1.00 94.00 96 SER A O 1
ATOM 718 N N . GLY A 1 97 ? -1.355 -1.135 -18.098 1.00 88.81 97 GLY A N 1
ATOM 719 C CA . GLY A 1 97 ? -0.988 -1.063 -19.514 1.00 88.81 97 GLY A CA 1
ATOM 720 C C . GLY A 1 97 ? 0.052 -2.127 -19.895 1.00 88.81 97 GLY A C 1
ATOM 721 O O . GLY A 1 97 ? -0.197 -3.327 -19.779 1.00 88.81 97 GLY A O 1
ATOM 722 N N . THR A 1 98 ? 1.225 -1.686 -20.352 1.00 87.19 98 THR A N 1
ATOM 723 C CA . THR A 1 98 ? 2.370 -2.558 -20.685 1.00 87.19 98 THR A CA 1
ATOM 724 C C . THR A 1 98 ? 3.302 -2.828 -19.503 1.00 87.19 98 THR A C 1
ATOM 726 O O . THR A 1 98 ? 4.233 -3.622 -19.628 1.00 87.19 98 THR A O 1
ATOM 729 N N . VAL A 1 99 ? 3.093 -2.150 -18.376 1.00 89.44 99 VAL A N 1
ATOM 730 C CA . VAL A 1 99 ? 3.897 -2.295 -17.164 1.00 89.44 99 VAL A CA 1
ATOM 731 C C . VAL A 1 99 ? 3.355 -3.455 -16.345 1.00 89.44 99 VAL A C 1
ATOM 733 O O . VAL A 1 99 ? 2.181 -3.489 -15.982 1.00 89.44 99 VAL A O 1
ATOM 736 N N . SER A 1 100 ? 4.232 -4.399 -16.027 1.00 93.62 100 SER A N 1
ATOM 737 C CA . SER A 1 100 ? 3.981 -5.450 -15.049 1.00 93.62 100 SER A CA 1
ATOM 738 C C . SER A 1 100 ? 5.208 -5.559 -14.157 1.00 93.62 100 SER A C 1
ATOM 740 O O . SER A 1 100 ? 6.321 -5.724 -14.660 1.00 93.62 100 SER A O 1
ATOM 742 N N . HIS A 1 101 ? 5.016 -5.418 -12.848 1.00 94.25 101 HIS A N 1
ATOM 743 C CA . HIS A 1 101 ? 6.095 -5.458 -11.868 1.00 94.25 101 HIS A CA 1
ATOM 744 C C . HIS A 1 101 ? 5.729 -6.384 -10.713 1.00 94.25 101 HIS A C 1
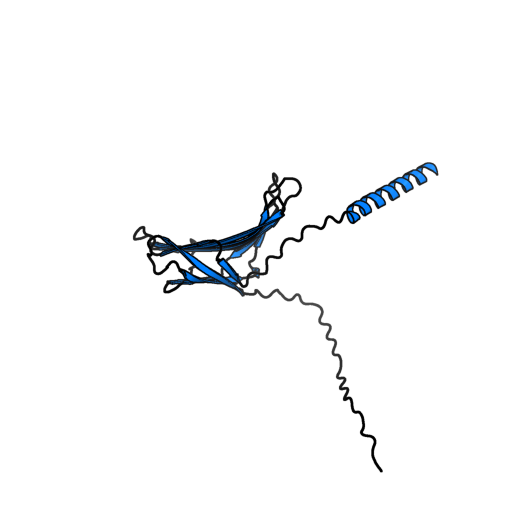ATOM 746 O O . HIS A 1 101 ? 4.767 -6.138 -9.987 1.00 94.25 101 HIS A O 1
ATOM 752 N N . ALA A 1 102 ? 6.511 -7.446 -10.544 1.00 95.69 102 ALA A N 1
ATOM 753 C CA . ALA A 1 102 ? 6.423 -8.338 -9.397 1.00 95.69 102 ALA A CA 1
ATOM 754 C C . ALA A 1 102 ? 7.491 -7.932 -8.380 1.00 95.69 102 ALA A C 1
ATOM 756 O O . ALA A 1 102 ? 8.681 -7.963 -8.695 1.00 95.69 102 ALA A O 1
ATOM 757 N N . PHE A 1 103 ? 7.063 -7.562 -7.176 1.00 94.94 103 PHE A N 1
ATOM 758 C CA . PHE A 1 103 ? 7.984 -7.109 -6.141 1.00 94.94 103 PHE A CA 1
ATOM 759 C C . PHE A 1 103 ? 8.793 -8.277 -5.568 1.00 94.94 103 PHE A C 1
ATOM 761 O O . PHE A 1 103 ? 8.227 -9.306 -5.188 1.00 94.94 103 PHE A O 1
ATOM 768 N N . ASP A 1 104 ? 10.114 -8.110 -5.458 1.00 93.31 104 ASP A N 1
ATOM 769 C CA . ASP A 1 104 ? 10.974 -9.073 -4.760 1.00 93.31 104 ASP A CA 1
ATOM 770 C C . ASP A 1 104 ? 10.930 -8.831 -3.248 1.00 93.31 104 ASP A C 1
ATOM 772 O O . ASP A 1 104 ? 11.746 -8.117 -2.666 1.00 93.31 104 ASP A O 1
ATOM 776 N N . LEU A 1 105 ? 9.958 -9.468 -2.600 1.00 91.12 105 LEU A N 1
ATOM 777 C CA . LEU A 1 105 ? 9.731 -9.355 -1.159 1.00 91.12 105 LEU A CA 1
ATOM 778 C C . LEU A 1 105 ? 10.685 -10.219 -0.322 1.00 91.12 105 LEU A C 1
ATOM 780 O O . LEU A 1 105 ? 10.643 -10.169 0.906 1.00 91.12 105 LEU A O 1
ATOM 784 N N . SER A 1 106 ? 11.531 -11.027 -0.968 1.00 87.00 106 SER A N 1
ATOM 785 C CA . SER A 1 106 ? 12.461 -11.934 -0.287 1.00 87.00 106 SER A CA 1
ATOM 786 C C . SER A 1 106 ? 13.781 -11.264 0.104 1.00 87.00 106 SER A C 1
ATOM 788 O O . SER A 1 106 ? 14.522 -11.772 0.948 1.00 87.00 106 SER A O 1
ATOM 790 N N . ASN A 1 107 ? 14.085 -10.116 -0.501 1.00 83.69 107 ASN A N 1
ATOM 791 C CA . ASN A 1 107 ? 15.323 -9.390 -0.278 1.00 83.69 107 ASN A CA 1
ATOM 792 C C . ASN A 1 107 ? 15.290 -8.638 1.074 1.00 83.69 107 ASN A C 1
ATOM 794 O O . ASN A 1 107 ? 14.331 -7.927 1.356 1.00 83.69 107 ASN A O 1
ATOM 798 N N . PRO A 1 108 ? 16.341 -8.727 1.911 1.00 77.75 108 PRO A N 1
ATOM 799 C CA . PRO A 1 108 ? 16.366 -8.104 3.239 1.00 77.75 108 PRO A CA 1
ATOM 800 C C . PRO A 1 108 ? 16.347 -6.567 3.233 1.00 77.75 108 PRO A C 1
ATOM 802 O O . PRO A 1 108 ? 16.022 -5.961 4.250 1.00 77.75 108 PRO A O 1
ATOM 805 N N . SER A 1 109 ? 16.722 -5.926 2.123 1.00 81.31 109 SER A N 1
ATOM 806 C CA . SER A 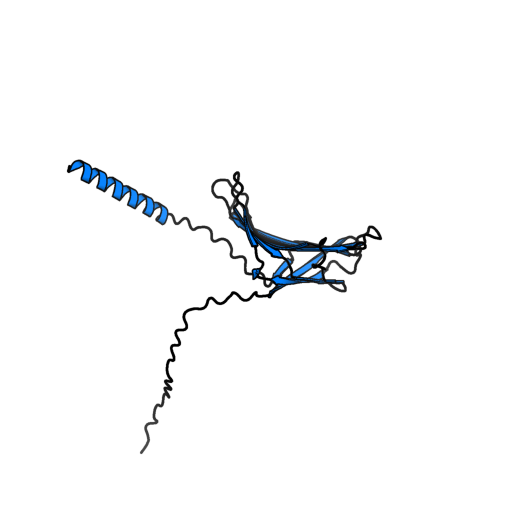1 109 ? 16.576 -4.474 1.935 1.00 81.31 109 SER A CA 1
ATOM 807 C C . SER A 1 109 ? 15.174 -4.075 1.473 1.00 81.31 109 SER A C 1
ATOM 809 O O . SER A 1 109 ? 14.888 -2.887 1.346 1.00 81.31 109 SER A O 1
ATOM 811 N N . SER A 1 110 ? 14.317 -5.056 1.205 1.00 86.19 110 SER A N 1
ATOM 812 C CA . SER A 1 110 ? 12.933 -4.867 0.790 1.00 86.19 110 SER A CA 1
ATOM 813 C C . SER A 1 110 ? 12.026 -4.890 2.012 1.00 86.19 110 SER A C 1
ATOM 815 O O . SER A 1 110 ? 12.319 -5.539 3.017 1.00 86.19 110 SER A O 1
ATOM 817 N N . PHE A 1 111 ? 10.916 -4.168 1.941 1.00 90.56 111 PHE A N 1
ATOM 818 C CA . PHE A 1 111 ? 9.878 -4.253 2.958 1.00 90.56 111 PHE A CA 1
ATOM 819 C C . PHE A 1 111 ? 8.525 -4.353 2.283 1.00 90.56 111 PHE A C 1
ATOM 821 O O . PHE A 1 111 ? 8.291 -3.793 1.214 1.00 90.56 111 PHE A O 1
ATOM 828 N N . SER A 1 112 ? 7.620 -5.082 2.918 1.00 92.38 112 SER A N 1
ATOM 829 C CA . SER A 1 112 ? 6.237 -5.108 2.490 1.00 92.38 112 SER A CA 1
ATOM 830 C C . SER A 1 112 ? 5.321 -5.431 3.642 1.00 92.38 112 SER A C 1
ATOM 832 O O . SER A 1 112 ? 5.638 -6.247 4.511 1.00 92.38 112 SER A O 1
ATOM 834 N N . ASN A 1 113 ? 4.178 -4.770 3.652 1.00 93.31 113 ASN A N 1
ATOM 835 C CA . ASN A 1 113 ? 3.161 -5.000 4.649 1.00 93.31 113 ASN A CA 1
ATOM 836 C C . ASN A 1 113 ? 1.786 -4.581 4.142 1.00 93.31 113 ASN A C 1
ATOM 838 O O . ASN A 1 113 ? 1.622 -3.621 3.389 1.00 93.31 113 ASN A O 1
ATOM 842 N N . LEU A 1 114 ? 0.791 -5.312 4.624 1.00 93.19 114 LEU A N 1
ATOM 843 C CA . LEU A 1 114 ? -0.570 -4.832 4.742 1.00 93.19 114 LEU A CA 1
ATOM 844 C C . LEU A 1 114 ? -0.761 -4.392 6.195 1.00 93.19 114 LEU A C 1
ATOM 846 O O . LEU A 1 114 ? -0.516 -5.161 7.127 1.00 93.19 114 LEU A O 1
ATOM 850 N N . GLN A 1 115 ? -1.185 -3.150 6.382 1.00 93.62 115 GLN A N 1
ATOM 851 C CA . GLN A 1 115 ? -1.540 -2.595 7.678 1.00 93.62 115 GLN A CA 1
ATOM 852 C C . GLN A 1 115 ? -2.996 -2.172 7.665 1.00 93.62 115 GLN A C 1
ATOM 854 O O . GLN A 1 115 ? -3.449 -1.498 6.740 1.00 93.62 115 GLN A O 1
ATOM 859 N N . ARG A 1 116 ? -3.708 -2.525 8.726 1.00 91.38 116 ARG A N 1
ATOM 860 C CA . ARG A 1 116 ? -5.040 -2.023 9.005 1.00 91.38 116 ARG A CA 1
ATOM 861 C C . ARG A 1 116 ? -5.022 -1.239 10.297 1.00 91.38 116 ARG A C 1
ATOM 863 O O . ARG A 1 116 ? -4.686 -1.776 11.345 1.00 91.38 116 ARG A O 1
ATOM 870 N N . TYR A 1 117 ? -5.420 0.016 10.203 1.00 88.88 117 TYR A N 1
ATOM 871 C CA . TYR A 1 117 ? -5.596 0.898 11.340 1.00 88.88 117 TYR A CA 1
ATOM 872 C C . TYR A 1 117 ? -7.081 0.977 11.675 1.00 88.88 117 TYR A C 1
ATOM 874 O O . TYR A 1 117 ? -7.894 1.262 10.797 1.00 88.88 117 TYR A O 1
ATOM 882 N N . ASP A 1 118 ? -7.420 0.770 12.941 1.00 89.00 118 ASP A N 1
ATOM 883 C CA . ASP A 1 118 ? -8.675 1.204 13.547 1.00 89.00 118 ASP A CA 1
ATOM 884 C C . ASP A 1 118 ? -8.345 2.264 14.599 1.00 89.00 118 ASP A C 1
ATOM 886 O O . ASP A 1 118 ? -7.715 2.000 15.629 1.00 89.00 118 ASP A O 1
ATOM 890 N N . VAL A 1 119 ? -8.712 3.495 14.271 1.00 84.88 119 VAL A N 1
ATOM 891 C CA . VAL A 1 119 ? -8.380 4.702 15.009 1.00 84.88 119 VAL A CA 1
ATOM 892 C C . VAL A 1 119 ? -9.647 5.219 15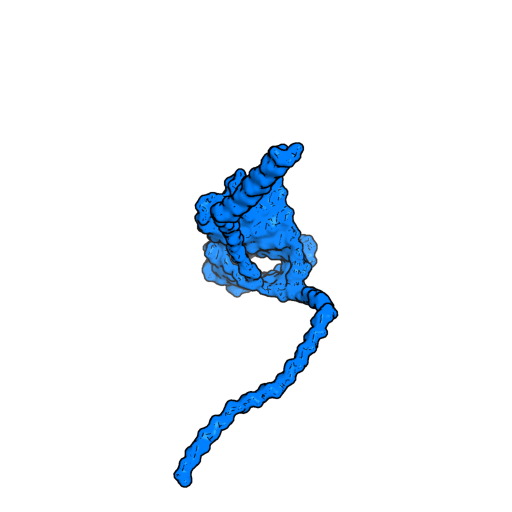.659 1.00 84.88 119 VAL A C 1
ATOM 894 O O . VAL A 1 119 ? -10.542 5.731 14.987 1.00 84.88 119 VAL A O 1
ATOM 897 N N . GLN A 1 120 ? -9.728 5.088 16.980 1.00 80.00 120 GLN A N 1
ATOM 898 C CA . GLN A 1 120 ? -10.950 5.363 17.731 1.00 80.00 120 GLN A CA 1
ATOM 899 C C . GLN A 1 120 ? -10.935 6.758 18.355 1.00 80.00 120 GLN A C 1
ATOM 901 O O . GLN A 1 120 ? -9.922 7.216 18.886 1.00 80.00 120 GLN A O 1
ATOM 906 N N . TYR A 1 121 ? -12.098 7.410 18.306 1.00 71.50 121 TYR A N 1
ATOM 907 C CA . TYR A 1 121 ? -12.314 8.753 18.839 1.00 71.50 121 TYR A CA 1
ATOM 908 C C . TYR A 1 121 ? -12.197 8.784 20.367 1.00 71.50 121 TYR A C 1
ATOM 910 O O . TYR A 1 121 ? -12.771 7.932 21.050 1.00 71.50 121 TYR A O 1
ATOM 918 N N . ASN A 1 122 ? -11.531 9.817 20.894 1.00 67.44 122 ASN A N 1
ATOM 919 C CA . ASN A 1 122 ? -11.551 10.124 22.320 1.00 67.44 122 ASN A CA 1
ATOM 920 C C . ASN A 1 122 ? -12.588 11.205 22.642 1.00 67.44 122 ASN A C 1
ATOM 922 O O . ASN A 1 122 ? -12.360 12.371 22.292 1.00 67.44 122 ASN A O 1
ATOM 926 N N . PRO A 1 123 ? -13.670 10.878 23.368 1.00 58.84 123 PRO A N 1
ATOM 927 C CA . PRO A 1 123 ? -14.647 11.878 23.784 1.00 58.84 123 PRO A CA 1
ATOM 928 C C . PRO A 1 123 ? -14.098 12.907 24.778 1.00 58.84 123 PRO A C 1
ATOM 930 O O . PRO A 1 123 ? -14.634 14.011 24.846 1.00 58.84 123 PRO A O 1
ATOM 933 N N . ASP A 1 124 ? -13.029 12.594 25.513 1.00 58.69 124 ASP A N 1
ATOM 934 C CA . ASP A 1 124 ? -12.543 13.446 26.604 1.00 58.69 124 ASP A CA 1
ATOM 935 C C . ASP A 1 124 ? -11.538 14.521 26.146 1.00 58.69 124 ASP A C 1
ATOM 937 O O . ASP A 1 124 ? -11.330 15.506 26.855 1.00 58.69 124 ASP A O 1
ATOM 941 N N . TYR A 1 125 ? -10.927 14.365 24.965 1.00 60.53 125 TYR A N 1
ATOM 942 C CA . TYR A 1 125 ? -9.793 15.193 24.515 1.00 60.53 125 TYR A CA 1
ATOM 943 C C . TYR A 1 125 ? -9.973 15.835 23.133 1.00 60.53 125 TYR A C 1
ATOM 945 O O . TYR A 1 125 ? -9.005 16.324 22.558 1.00 60.53 125 TYR A O 1
ATOM 953 N N . TYR A 1 126 ? -11.201 15.879 22.600 1.00 56.88 126 TYR A N 1
ATOM 954 C CA . TYR A 1 126 ? -11.478 16.425 21.263 1.00 56.88 126 TYR A CA 1
ATOM 955 C C . TYR A 1 126 ? -10.548 15.826 20.193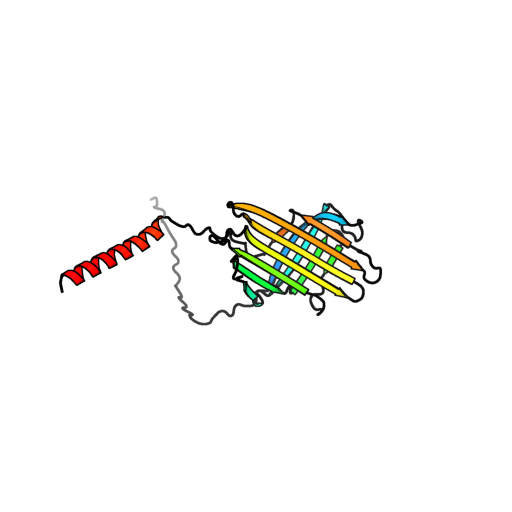 1.00 56.88 126 TYR A C 1
ATOM 957 O O . TYR A 1 126 ? -9.980 16.569 19.385 1.00 56.88 126 TYR A O 1
ATOM 965 N N . SER A 1 127 ? -10.346 14.496 20.194 1.00 60.38 127 SER A N 1
ATOM 966 C CA . SER A 1 127 ? -9.517 13.885 19.150 1.00 60.38 127 SER A CA 1
ATOM 967 C C . SER A 1 127 ? -10.080 14.270 17.784 1.00 60.38 127 SER A C 1
ATOM 969 O O . SER A 1 127 ? -11.293 14.352 17.589 1.00 60.38 127 SER A O 1
ATOM 971 N N . GLN A 1 128 ? -9.197 14.597 16.846 1.00 65.19 128 GLN A N 1
ATOM 972 C CA . GLN A 1 128 ? -9.645 15.323 15.662 1.00 65.19 128 GLN A CA 1
ATOM 973 C C . GLN A 1 128 ? -10.497 14.445 14.726 1.00 65.19 128 GLN A C 1
ATOM 975 O O . GLN A 1 128 ? -11.334 14.988 14.008 1.00 65.19 128 GLN A O 1
ATOM 980 N N . TYR A 1 129 ? -10.318 13.114 14.757 1.00 74.31 129 TYR A N 1
ATOM 981 C CA . TYR A 1 129 ? -10.973 12.160 13.854 1.00 74.31 129 TYR A CA 1
ATOM 982 C C . TYR A 1 129 ? -11.066 10.751 14.483 1.00 74.31 129 TYR A C 1
ATOM 984 O O . TYR A 1 129 ? -10.267 10.409 15.358 1.00 74.31 129 TYR A O 1
ATOM 992 N N . SER A 1 130 ? -11.984 9.910 13.992 1.00 83.50 130 SER A N 1
ATOM 993 C CA . SER A 1 130 ? -11.875 8.439 14.059 1.00 83.50 130 SER A CA 1
ATOM 994 C C . SER A 1 130 ? -11.969 7.854 12.665 1.00 83.50 130 SER A C 1
ATOM 996 O O . SER A 1 130 ? -12.817 8.297 11.889 1.00 83.50 130 SER A O 1
ATOM 998 N N . TYR A 1 131 ? -11.151 6.859 12.350 1.00 86.88 131 TYR A N 1
ATOM 999 C CA . TYR A 1 131 ? -11.127 6.272 11.019 1.00 86.88 131 TYR A CA 1
ATOM 1000 C C . TYR A 1 131 ? -10.651 4.825 11.024 1.00 86.88 131 TYR A C 1
ATOM 1002 O O . TYR A 1 131 ? -9.913 4.390 11.901 1.00 86.88 131 TYR A O 1
ATOM 1010 N N . THR A 1 132 ? -11.035 4.106 9.981 1.00 89.81 132 THR A N 1
ATOM 1011 C CA . THR A 1 132 ? -10.436 2.832 9.594 1.00 89.81 132 THR A CA 1
ATOM 1012 C C . THR A 1 132 ? -9.626 3.042 8.325 1.00 89.81 132 THR A C 1
ATOM 1014 O O . THR A 1 132 ? -10.139 3.662 7.391 1.00 89.81 132 THR A O 1
ATOM 1017 N N . GLN A 1 133 ? -8.400 2.530 8.268 1.00 90.56 133 GLN A N 1
ATOM 1018 C CA . GLN A 1 133 ? -7.522 2.641 7.103 1.00 90.56 133 GLN A CA 1
ATOM 1019 C C . GLN A 1 133 ? -6.919 1.287 6.753 1.00 90.56 133 GLN A C 1
ATOM 1021 O O . GLN A 1 133 ? -6.293 0.669 7.606 1.00 90.56 133 GLN A O 1
ATOM 1026 N N . ASP A 1 134 ? -7.031 0.885 5.492 1.00 91.75 134 ASP A N 1
ATOM 1027 C CA . ASP A 1 134 ? -6.199 -0.162 4.904 1.00 91.75 134 ASP A CA 1
ATOM 1028 C C . ASP A 1 134 ? -5.009 0.501 4.196 1.00 91.75 134 ASP A C 1
ATOM 1030 O O . ASP A 1 134 ? -5.164 1.513 3.508 1.00 91.75 134 ASP A O 1
ATOM 1034 N N . ASN A 1 135 ? -3.817 -0.053 4.384 1.00 94.88 135 ASN A N 1
ATOM 1035 C CA . ASN A 1 135 ? -2.568 0.429 3.813 1.00 94.88 135 ASN A CA 1
ATOM 1036 C C . ASN A 1 135 ? -1.764 -0.754 3.272 1.00 94.88 135 ASN A C 1
ATOM 1038 O O . ASN A 1 135 ? -1.503 -1.706 4.002 1.00 94.88 135 ASN A O 1
ATOM 1042 N N . ILE A 1 136 ? -1.368 -0.685 2.008 1.00 96.00 136 ILE A N 1
ATOM 1043 C CA . ILE A 1 136 ? -0.494 -1.655 1.359 1.00 96.00 136 ILE A CA 1
ATOM 1044 C C . ILE A 1 136 ? 0.765 -0.934 0.925 1.00 96.00 136 ILE A C 1
ATOM 1046 O O . ILE A 1 136 ? 0.709 0.041 0.173 1.00 96.00 136 ILE A O 1
ATOM 1050 N N . GLN A 1 137 ? 1.899 -1.458 1.371 1.00 96.38 137 GLN A N 1
ATOM 1051 C CA . GLN A 1 137 ? 3.207 -0.966 0.976 1.00 96.38 137 GLN A CA 1
ATOM 1052 C C . GLN A 1 137 ? 4.049 -2.134 0.494 1.00 96.38 137 GLN A C 1
ATOM 1054 O O . GLN A 1 137 ? 4.079 -3.200 1.114 1.00 96.38 137 GLN A O 1
ATOM 1059 N N . ALA A 1 138 ? 4.754 -1.914 -0.603 1.00 97.06 138 ALA A N 1
ATOM 1060 C CA . ALA A 1 138 ? 5.809 -2.791 -1.063 1.00 97.06 138 ALA A CA 1
ATOM 1061 C C . ALA A 1 138 ? 6.956 -1.937 -1.583 1.00 97.06 138 ALA A C 1
ATOM 1063 O O . ALA A 1 138 ? 6.756 -0.962 -2.305 1.00 97.06 138 ALA A O 1
ATOM 1064 N N . TYR A 1 139 ? 8.158 -2.321 -1.200 1.00 96.31 139 TYR A N 1
ATOM 1065 C CA . TYR A 1 139 ? 9.394 -1.702 -1.617 1.00 96.31 139 TYR A CA 1
ATOM 1066 C C . TYR A 1 139 ? 10.370 -2.814 -1.933 1.00 96.31 139 TYR A C 1
ATOM 1068 O O . TYR A 1 139 ? 10.643 -3.635 -1.058 1.00 96.31 139 TYR A O 1
ATOM 1076 N N . ASP A 1 140 ? 10.905 -2.815 -3.148 1.00 94.25 140 ASP A N 1
ATOM 1077 C CA . ASP A 1 140 ? 12.051 -3.635 -3.503 1.00 94.25 140 ASP A CA 1
ATOM 1078 C C . ASP A 1 140 ? 13.206 -2.762 -3.978 1.00 94.25 140 ASP A C 1
ATOM 1080 O O . ASP A 1 140 ? 13.038 -1.675 -4.539 1.00 94.25 140 ASP A O 1
ATOM 1084 N N . SER A 1 141 ? 14.419 -3.218 -3.694 1.00 91.56 141 SER A N 1
ATOM 1085 C CA . SER A 1 141 ? 15.617 -2.516 -4.127 1.00 91.56 141 SER A CA 1
ATOM 1086 C C . SER A 1 141 ? 16.720 -3.480 -4.513 1.00 91.56 141 SER A C 1
ATOM 1088 O O . SER A 1 141 ? 16.922 -4.537 -3.917 1.00 91.56 141 SER A O 1
ATOM 1090 N N . SER A 1 142 ? 17.461 -3.082 -5.534 1.00 88.25 142 SER A N 1
ATOM 1091 C CA . SER A 1 142 ? 18.666 -3.734 -6.009 1.00 88.25 142 SER A CA 1
ATOM 1092 C C . SER A 1 142 ? 19.767 -2.689 -6.195 1.00 88.25 142 SER A C 1
ATOM 1094 O O . SER A 1 142 ? 19.544 -1.482 -6.081 1.00 88.25 142 SER A O 1
ATOM 1096 N N . ALA A 1 143 ? 20.974 -3.140 -6.538 1.00 86.94 143 ALA A N 1
ATOM 1097 C CA . ALA A 1 143 ? 22.065 -2.230 -6.887 1.00 86.94 143 ALA A CA 1
ATOM 1098 C C . ALA A 1 143 ? 21.734 -1.324 -8.092 1.00 86.94 143 ALA A C 1
ATOM 1100 O O . ALA A 1 143 ? 22.331 -0.261 -8.233 1.00 86.94 143 ALA A O 1
ATOM 1101 N N . LEU A 1 144 ? 20.803 -1.740 -8.958 1.00 88.44 144 LEU A N 1
ATOM 1102 C CA . LEU A 1 144 ? 20.484 -1.054 -10.213 1.00 88.44 144 LEU A CA 1
ATOM 1103 C C . LEU A 1 144 ? 19.113 -0.377 -10.200 1.00 88.44 144 LEU A C 1
ATOM 1105 O O . LEU A 1 144 ? 18.889 0.540 -10.978 1.00 88.44 144 LEU A O 1
ATOM 1109 N N . SER A 1 145 ? 18.208 -0.782 -9.313 1.00 90.69 145 SER A N 1
ATOM 1110 C CA . SER A 1 145 ? 16.823 -0.316 -9.327 1.00 90.69 145 SER A CA 1
ATOM 1111 C C . SER A 1 145 ? 16.247 -0.165 -7.928 1.00 90.69 145 SER A C 1
ATOM 1113 O O . SER A 1 145 ? 16.663 -0.842 -6.990 1.00 90.69 145 SER A O 1
ATOM 1115 N N . GLN A 1 146 ? 15.246 0.689 -7.798 1.00 93.06 146 GLN A N 1
ATOM 1116 C CA . GLN A 1 146 ? 14.400 0.790 -6.621 1.00 93.06 146 GLN A CA 1
ATOM 1117 C C . GLN A 1 146 ? 12.955 0.926 -7.081 1.00 93.06 146 GLN A C 1
ATOM 1119 O O . GLN A 1 146 ? 12.660 1.796 -7.894 1.00 93.06 146 GLN A O 1
ATOM 1124 N N . ASN A 1 147 ? 12.061 0.098 -6.556 1.00 94.31 147 ASN A N 1
ATOM 1125 C CA . ASN A 1 147 ? 10.645 0.146 -6.885 1.00 94.31 147 ASN A CA 1
ATOM 1126 C C . ASN A 1 147 ? 9.823 0.261 -5.611 1.00 94.31 147 ASN A C 1
ATOM 1128 O O . ASN A 1 147 ? 10.091 -0.426 -4.626 1.00 94.31 147 ASN A O 1
ATOM 1132 N N . SER A 1 148 ? 8.790 1.091 -5.661 1.00 95.62 148 SER A N 1
ATOM 1133 C CA . SER A 1 148 ? 7.871 1.288 -4.548 1.00 95.62 148 SER A CA 1
ATOM 1134 C C . SER A 1 148 ? 6.441 1.301 -5.043 1.00 95.62 148 SER A C 1
ATOM 1136 O O . SER A 1 148 ? 6.115 1.982 -6.017 1.00 95.62 148 SER A O 1
ATOM 1138 N N . PHE A 1 149 ? 5.576 0.611 -4.317 1.00 97.19 149 PHE A N 1
ATOM 1139 C CA . PHE A 1 149 ? 4.137 0.745 -4.416 1.00 97.19 149 PHE A CA 1
ATOM 1140 C C . PHE A 1 149 ? 3.575 1.110 -3.048 1.00 97.19 149 PHE A C 1
ATOM 1142 O O . PHE A 1 149 ? 3.909 0.491 -2.036 1.00 97.19 149 PHE A O 1
ATOM 1149 N N . TYR A 1 150 ? 2.710 2.115 -3.030 1.00 96.88 150 TYR A N 1
ATOM 1150 C CA . TYR A 1 150 ? 2.011 2.558 -1.836 1.00 96.88 150 TYR A CA 1
ATOM 1151 C C . TYR A 1 150 ? 0.550 2.784 -2.182 1.00 96.88 150 TYR A C 1
ATOM 1153 O O . TYR A 1 150 ? 0.249 3.523 -3.116 1.00 96.88 150 TYR A O 1
ATOM 1161 N N . ALA A 1 151 ? -0.358 2.179 -1.428 1.00 97.50 151 ALA A N 1
ATOM 1162 C CA . ALA A 1 151 ? -1.780 2.421 -1.566 1.00 97.50 151 ALA A CA 1
ATOM 1163 C C . ALA A 1 151 ? -2.446 2.484 -0.201 1.00 97.50 151 ALA A C 1
ATOM 1165 O O . ALA A 1 151 ? -2.156 1.683 0.684 1.00 97.50 151 ALA A O 1
ATOM 1166 N N . TYR A 1 152 ? -3.396 3.398 -0.047 1.00 95.38 152 TYR A N 1
ATOM 1167 C CA . TYR A 1 152 ? -4.255 3.428 1.123 1.00 95.38 152 TYR A CA 1
ATOM 1168 C C . TYR A 1 152 ? -5.686 3.765 0.754 1.00 95.38 152 TYR A C 1
ATOM 1170 O O . TYR A 1 152 ? -5.969 4.457 -0.224 1.00 95.38 152 TYR A O 1
ATOM 1178 N N . ASN A 1 153 ? -6.590 3.296 1.598 1.00 93.75 153 ASN A N 1
ATOM 1179 C CA . ASN A 1 153 ? -7.983 3.687 1.590 1.00 93.75 153 ASN A CA 1
ATOM 1180 C C . ASN A 1 153 ? -8.433 3.852 3.035 1.00 93.75 153 ASN A C 1
ATOM 1182 O O . ASN A 1 153 ? -8.230 2.946 3.845 1.00 93.75 153 ASN A O 1
ATOM 1186 N N . TYR A 1 154 ? -9.032 4.992 3.365 1.00 90.50 154 TYR A N 1
ATOM 1187 C CA . TYR A 1 154 ? -9.576 5.209 4.693 1.00 90.50 154 TYR A CA 1
ATOM 1188 C C . TYR A 1 154 ? -10.933 5.895 4.680 1.00 90.50 154 TYR A C 1
ATOM 1190 O O . TYR A 1 154 ? -11.243 6.751 3.851 1.00 90.50 154 TYR A O 1
ATOM 1198 N N . LEU A 1 155 ? -11.733 5.501 5.662 1.00 90.38 155 LEU A N 1
ATOM 1199 C CA . LEU A 1 155 ? -13.079 5.977 5.934 1.00 90.38 155 LEU A CA 1
ATOM 1200 C C . LEU A 1 155 ? -13.117 6.419 7.390 1.00 90.38 155 LEU A C 1
ATOM 1202 O O . LEU A 1 155 ? -12.656 5.689 8.265 1.00 90.38 155 LEU A O 1
ATOM 1206 N N . GLY A 1 156 ? -13.693 7.581 7.664 1.00 89.38 156 GLY A N 1
ATOM 1207 C CA . GLY A 1 156 ? -13.786 8.074 9.025 1.00 89.38 156 GLY A CA 1
ATOM 1208 C C . GLY A 1 156 ? -14.837 9.148 9.224 1.00 89.38 156 GLY A C 1
ATOM 1209 O O . GLY A 1 156 ? -15.686 9.394 8.370 1.00 89.38 156 GLY A O 1
ATOM 1210 N N . GLN A 1 157 ? -14.762 9.775 10.389 1.00 86.94 157 GLN A N 1
ATOM 1211 C CA . GLN A 1 157 ? -15.564 10.923 10.793 1.00 86.94 157 GLN A CA 1
ATOM 1212 C C . GLN A 1 157 ? -14.672 11.939 11.508 1.00 86.94 157 GLN A C 1
ATOM 1214 O O . GLN A 1 157 ? -13.759 11.557 12.249 1.00 86.94 157 GLN A O 1
ATOM 1219 N N . ASP A 1 158 ? -14.911 13.222 11.261 1.00 83.31 158 ASP A N 1
ATOM 1220 C CA . ASP A 1 158 ? -14.233 14.306 11.967 1.00 83.31 158 ASP A CA 1
ATOM 1221 C C . ASP A 1 158 ? -14.774 14.495 13.394 1.00 83.31 158 ASP A C 1
ATOM 1223 O O . ASP A 1 158 ? -15.746 13.859 13.809 1.00 83.31 158 ASP A O 1
ATOM 1227 N N . TYR A 1 159 ? -14.149 15.387 14.163 1.00 77.25 159 TYR A N 1
ATOM 1228 C CA . TYR A 1 159 ? -14.563 15.719 15.530 1.00 77.25 159 TYR A CA 1
ATOM 1229 C C . TYR A 1 159 ? -15.985 16.299 15.628 1.00 77.25 159 TYR A C 1
ATOM 1231 O O . TYR A 1 159 ? -16.564 16.325 16.713 1.00 77.25 159 TYR A O 1
ATOM 1239 N N . SER A 1 160 ? -16.538 16.798 14.517 1.00 82.69 160 SER A N 1
ATOM 1240 C CA . SER A 1 160 ? -17.916 17.290 14.411 1.00 82.69 160 SER A CA 1
ATOM 1241 C C . SER A 1 160 ? -18.899 16.189 13.990 1.00 82.69 160 SER A C 1
ATOM 1243 O O . SER A 1 160 ? -20.100 16.444 13.906 1.00 82.69 160 SER A O 1
ATOM 1245 N N . GLY A 1 161 ? -18.413 14.968 13.747 1.00 81.00 161 GLY A N 1
ATOM 1246 C CA . GLY A 1 161 ? -19.194 13.828 13.281 1.00 81.00 161 GLY A CA 1
ATOM 1247 C C . GLY A 1 161 ? -19.464 13.823 11.775 1.00 81.00 161 GLY A C 1
ATOM 1248 O O . GLY A 1 161 ? -20.272 13.015 11.319 1.00 81.00 161 GLY A O 1
ATOM 1249 N N . ASN A 1 162 ? -18.827 14.696 10.985 1.00 86.31 162 ASN A N 1
ATOM 1250 C CA . ASN A 1 162 ? -18.983 14.664 9.532 1.00 86.31 162 ASN A CA 1
ATOM 1251 C C . ASN A 1 162 ? -18.175 13.498 8.953 1.00 86.31 162 ASN A C 1
ATOM 1253 O O . ASN A 1 162 ? -16.984 13.382 9.258 1.00 86.31 162 ASN A O 1
ATOM 1257 N N . PRO A 1 163 ? -18.776 12.654 8.098 1.00 90.38 163 PRO A N 1
ATOM 1258 C CA . PRO A 1 163 ? -18.052 11.565 7.467 1.00 90.38 163 PRO A CA 1
ATOM 1259 C C . PRO A 1 163 ? -17.030 12.099 6.459 1.00 90.38 163 PRO A C 1
ATOM 1261 O O . PRO A 1 163 ? -17.285 13.073 5.749 1.00 90.38 163 PRO A O 1
ATOM 1264 N N . PHE A 1 164 ? -15.901 11.408 6.346 1.00 88.25 164 PHE A N 1
ATOM 1265 C CA . PHE A 1 164 ? -14.921 11.617 5.287 1.00 88.25 164 PHE A CA 1
ATOM 1266 C C . PHE A 1 164 ? -14.419 10.283 4.741 1.00 88.25 164 PHE A C 1
ATOM 1268 O O . PHE A 1 164 ? -14.440 9.250 5.412 1.00 88.25 164 PHE A O 1
ATOM 1275 N N . SER A 1 165 ? -13.921 10.325 3.513 1.00 91.88 165 SER A N 1
ATOM 1276 C CA . SER A 1 165 ? -13.227 9.212 2.877 1.00 91.88 165 SER A CA 1
ATOM 1277 C C . SER A 1 165 ? -12.131 9.751 1.978 1.00 91.88 165 SER A C 1
ATOM 1279 O O . SER A 1 165 ? -12.335 10.763 1.304 1.00 91.88 165 SER A O 1
ATOM 1281 N N . ALA A 1 166 ? -11.001 9.063 1.930 1.00 91.69 166 ALA A N 1
ATOM 1282 C CA . ALA A 1 166 ? -9.963 9.343 0.955 1.00 91.69 166 ALA A CA 1
ATOM 1283 C C . ALA A 1 166 ? -9.204 8.067 0.614 1.00 91.69 166 ALA A C 1
ATOM 1285 O O . ALA A 1 166 ? -9.078 7.146 1.423 1.00 91.69 166 ALA A O 1
ATOM 1286 N N . SER A 1 167 ? -8.687 8.039 -0.603 1.00 95.75 167 SER A N 1
ATOM 1287 C CA . SER A 1 167 ? -7.895 6.933 -1.103 1.00 95.75 167 SER A CA 1
ATOM 1288 C C . SER A 1 167 ? -6.796 7.448 -2.019 1.00 95.75 167 SER A C 1
ATOM 1290 O O . SER A 1 167 ? -6.879 8.559 -2.552 1.00 95.75 167 SER A O 1
ATOM 1292 N N . PHE A 1 168 ? -5.731 6.669 -2.143 1.00 96.50 168 PHE A N 1
ATOM 1293 C CA . PHE A 1 168 ? -4.543 7.034 -2.900 1.00 96.50 168 PHE A CA 1
ATOM 1294 C C . PHE A 1 168 ? -3.789 5.787 -3.312 1.00 96.50 168 PHE A C 1
ATOM 1296 O O . PHE A 1 168 ? -3.761 4.799 -2.575 1.00 96.50 168 PHE A O 1
ATOM 1303 N N . ALA A 1 169 ? -3.129 5.870 -4.456 1.00 97.31 169 ALA A N 1
ATOM 1304 C CA . ALA A 1 169 ? -2.122 4.911 -4.851 1.00 97.31 169 ALA A CA 1
ATOM 1305 C C . ALA A 1 169 ? -1.004 5.628 -5.590 1.00 97.31 169 ALA A C 1
ATOM 1307 O O . ALA A 1 169 ? -1.232 6.603 -6.308 1.00 97.31 169 ALA A O 1
ATOM 1308 N N . GLN A 1 170 ? 0.200 5.110 -5.425 1.00 95.69 170 GLN A N 1
ATOM 1309 C CA . GLN A 1 170 ? 1.392 5.564 -6.104 1.00 95.69 170 GLN A CA 1
ATOM 1310 C C . GLN A 1 170 ? 2.254 4.367 -6.448 1.00 95.69 170 GLN A C 1
ATOM 1312 O O . GLN A 1 170 ? 2.429 3.450 -5.644 1.00 95.69 170 GLN A O 1
ATOM 1317 N N . PHE A 1 171 ? 2.832 4.428 -7.635 1.00 95.31 171 PHE A N 1
ATOM 1318 C CA . PHE A 1 171 ? 3.900 3.545 -8.043 1.00 95.31 171 PHE A CA 1
ATOM 1319 C C . PHE A 1 171 ? 5.043 4.374 -8.601 1.00 95.31 171 PHE A C 1
ATOM 1321 O O . PHE A 1 171 ? 4.825 5.310 -9.373 1.00 95.31 171 PHE A O 1
ATOM 1328 N N . TYR A 1 172 ? 6.265 4.014 -8.236 1.00 92.44 172 TYR A N 1
ATOM 1329 C CA . TYR A 1 172 ? 7.427 4.512 -8.942 1.00 92.44 172 TYR A CA 1
ATOM 1330 C C . TYR A 1 172 ? 8.532 3.468 -9.014 1.00 92.44 172 TYR A C 1
ATOM 1332 O O . TYR A 1 172 ? 8.721 2.655 -8.110 1.00 92.44 172 TYR A O 1
ATOM 1340 N N . SER A 1 173 ? 9.272 3.543 -10.109 1.00 92.19 173 SER A N 1
ATOM 1341 C CA . SER A 1 173 ? 10.478 2.794 -10.403 1.00 92.19 173 SER A CA 1
ATOM 1342 C C . SER A 1 173 ? 11.591 3.799 -10.655 1.00 92.19 173 SER A C 1
ATOM 1344 O O . SER A 1 173 ? 11.422 4.738 -11.436 1.00 92.19 173 SER A O 1
ATOM 1346 N N . TYR A 1 174 ? 12.709 3.620 -9.966 1.00 90.69 174 TYR A N 1
ATOM 1347 C CA . TYR A 1 174 ? 13.899 4.453 -10.026 1.00 90.69 174 TYR A CA 1
ATOM 1348 C C . TYR A 1 174 ? 15.086 3.615 -10.508 1.00 90.69 174 TYR A C 1
ATOM 1350 O O . TYR A 1 174 ? 15.375 2.557 -9.947 1.00 90.69 174 TYR A O 1
ATOM 1358 N N . ASP A 1 175 ? 15.780 4.087 -11.541 1.00 90.25 175 ASP A N 1
ATOM 1359 C CA . ASP A 1 175 ? 17.007 3.485 -12.051 1.00 90.25 175 ASP A CA 1
ATOM 1360 C C . ASP A 1 175 ? 18.200 4.136 -11.343 1.00 90.25 175 ASP A C 1
ATOM 1362 O O . ASP A 1 175 ? 18.573 5.280 -11.619 1.00 90.25 175 ASP A O 1
ATOM 1366 N N . ASN A 1 176 ? 18.815 3.390 -10.423 1.00 87.44 176 ASN A N 1
ATOM 1367 C CA . ASN A 1 176 ? 19.972 3.853 -9.656 1.00 87.44 176 ASN A CA 1
ATOM 1368 C C . ASN A 1 176 ? 21.207 4.071 -10.542 1.00 87.44 176 ASN A C 1
ATOM 1370 O O . ASN A 1 176 ? 22.077 4.864 -10.185 1.00 87.44 176 ASN A O 1
ATOM 1374 N N . SER A 1 177 ? 21.305 3.374 -11.678 1.00 88.81 177 SER A N 1
ATOM 1375 C CA . SER A 1 177 ? 22.443 3.494 -12.593 1.00 88.81 177 SER A CA 1
ATOM 1376 C C . SER A 1 177 ? 22.385 4.772 -13.432 1.00 88.81 177 SER A C 1
ATOM 1378 O O . SER A 1 177 ? 23.425 5.366 -13.722 1.00 88.81 177 SER A O 1
ATOM 1380 N N . ALA A 1 178 ? 21.174 5.216 -13.775 1.00 84.69 178 ALA A N 1
ATOM 1381 C CA . ALA A 1 178 ? 20.927 6.428 -14.550 1.00 84.69 178 ALA A CA 1
ATOM 1382 C C . ALA A 1 178 ? 20.604 7.655 -13.681 1.00 84.69 178 ALA A C 1
ATOM 1384 O O . ALA A 1 178 ? 20.750 8.788 -14.141 1.00 84.69 178 ALA A O 1
ATOM 1385 N N . GLY A 1 179 ? 20.183 7.447 -12.432 1.00 84.25 179 GLY A N 1
ATOM 1386 C CA . GLY A 1 179 ? 19.740 8.513 -11.538 1.00 84.25 179 GLY A CA 1
ATOM 1387 C C . GLY A 1 179 ? 18.399 9.126 -11.950 1.00 84.25 179 GLY A C 1
ATOM 1388 O O . GLY A 1 179 ? 18.182 10.323 -11.762 1.00 84.25 179 GLY A O 1
ATOM 1389 N N . THR A 1 180 ? 17.524 8.338 -12.575 1.00 85.25 180 THR A N 1
ATOM 1390 C CA . THR A 1 180 ? 16.268 8.802 -13.181 1.00 85.25 180 THR A CA 1
ATOM 1391 C C . THR A 1 180 ? 15.096 7.915 -12.776 1.00 85.25 180 THR A C 1
ATOM 1393 O O . THR A 1 180 ? 15.284 6.777 -12.355 1.00 85.25 180 THR A O 1
ATOM 1396 N N . TYR A 1 181 ? 13.871 8.433 -12.908 1.00 84.31 181 TYR A N 1
ATOM 1397 C CA . TYR A 1 181 ? 12.648 7.649 -12.739 1.00 84.31 181 TYR A CA 1
ATOM 1398 C C . TYR A 1 181 ? 12.231 7.066 -14.088 1.00 84.31 181 TYR A C 1
ATOM 1400 O O . TYR A 1 181 ? 11.629 7.785 -14.886 1.00 84.31 181 TYR A O 1
ATOM 1408 N N . PRO A 1 182 ? 12.542 5.791 -14.384 1.00 86.00 182 PRO A N 1
ATOM 1409 C CA . PRO A 1 182 ? 11.993 5.139 -15.546 1.00 86.00 182 PRO A CA 1
ATOM 1410 C C . PRO A 1 182 ? 10.478 5.061 -15.487 1.00 86.00 182 PRO A C 1
ATOM 1412 O O . PRO A 1 182 ? 9.940 5.082 -16.569 1.00 86.00 182 PRO A O 1
ATOM 1415 N N . ALA A 1 183 ? 9.805 4.995 -14.325 1.00 89.50 183 ALA A N 1
ATOM 1416 C CA . ALA A 1 183 ? 8.338 5.009 -14.235 1.00 89.50 183 ALA A CA 1
ATOM 1417 C C . ALA A 1 183 ? 7.836 5.722 -12.967 1.00 89.50 183 ALA A C 1
ATOM 1419 O O . ALA A 1 183 ? 8.357 5.473 -11.884 1.00 89.50 183 ALA A O 1
ATOM 1420 N N . TYR A 1 184 ? 6.816 6.579 -13.067 1.00 92.12 184 TYR A N 1
ATOM 1421 C CA . TYR A 1 184 ? 6.201 7.246 -11.910 1.00 92.12 184 TYR A CA 1
ATOM 1422 C C . TYR A 1 184 ? 4.742 7.616 -12.191 1.00 92.12 184 TYR A C 1
ATOM 1424 O O . TYR A 1 184 ? 4.470 8.348 -13.142 1.00 92.12 184 TYR A O 1
ATOM 1432 N N . ALA A 1 185 ? 3.814 7.175 -11.340 1.00 93.38 185 ALA A N 1
ATOM 1433 C CA . ALA A 1 185 ? 2.408 7.562 -11.416 1.00 93.38 185 ALA A CA 1
ATOM 1434 C C . ALA A 1 185 ? 1.726 7.589 -10.042 1.00 93.38 185 ALA A C 1
ATOM 1436 O O . ALA A 1 185 ? 2.122 6.875 -9.116 1.00 93.38 185 ALA A O 1
ATOM 1437 N N . TYR A 1 186 ? 0.681 8.408 -9.909 1.00 94.69 186 TYR A N 1
ATOM 1438 C CA . TYR A 1 186 ? -0.171 8.436 -8.720 1.00 94.69 186 TYR A CA 1
ATOM 1439 C C . TYR A 1 186 ? -1.631 8.793 -9.028 1.00 94.69 186 TYR A C 1
ATOM 1441 O O . TYR A 1 186 ? -1.977 9.295 -10.102 1.00 94.69 186 TYR A O 1
ATOM 1449 N N . THR A 1 187 ? -2.506 8.512 -8.067 1.00 95.75 187 THR A N 1
ATOM 1450 C CA . THR A 1 187 ? -3.939 8.813 -8.130 1.00 95.75 187 THR A CA 1
ATOM 1451 C C . THR A 1 187 ? -4.508 9.119 -6.750 1.00 95.75 187 THR A C 1
ATOM 1453 O O . THR A 1 187 ? -4.036 8.572 -5.754 1.00 95.75 187 THR A O 1
ATOM 1456 N N . TYR A 1 188 ? -5.525 9.981 -6.693 1.00 94.75 188 TYR A N 1
ATOM 1457 C CA . TYR A 1 188 ? -6.283 10.319 -5.490 1.00 94.75 188 TYR A CA 1
ATOM 1458 C C . TYR A 1 188 ? -7.779 10.064 -5.702 1.00 94.75 188 TYR A C 1
ATOM 1460 O O . TYR A 1 188 ? -8.356 10.436 -6.721 1.00 94.75 188 TYR A O 1
ATOM 1468 N N . GLY A 1 189 ? -8.440 9.477 -4.708 1.00 90.06 189 GLY A N 1
ATOM 1469 C CA . GLY A 1 189 ? -9.898 9.332 -4.670 1.00 90.06 189 GLY A CA 1
ATOM 1470 C C . GLY A 1 189 ? -10.495 8.293 -5.626 1.00 90.06 189 GLY A C 1
ATOM 1471 O O . GLY A 1 189 ? -11.704 8.093 -5.584 1.00 90.06 189 GLY A O 1
ATOM 1472 N N . ASP A 1 190 ? -9.680 7.617 -6.442 1.00 91.25 190 ASP A N 1
ATOM 1473 C CA . ASP A 1 190 ? -10.090 6.538 -7.357 1.00 91.25 190 ASP A CA 1
ATOM 1474 C C . ASP A 1 190 ? -9.304 5.246 -7.084 1.00 91.25 190 ASP A C 1
ATOM 1476 O O . ASP A 1 190 ? -8.761 4.608 -7.982 1.00 91.25 190 ASP A O 1
ATOM 1480 N N . VAL A 1 191 ? -9.166 4.897 -5.804 1.00 94.81 191 VAL A N 1
ATOM 1481 C CA . VAL A 1 191 ? -8.504 3.659 -5.376 1.00 94.81 191 VAL A CA 1
ATOM 1482 C C . VAL A 1 191 ? -9.456 2.816 -4.552 1.00 94.81 191 VAL A C 1
ATOM 1484 O O . VAL A 1 191 ? -10.026 3.290 -3.567 1.00 94.81 191 VAL A O 1
ATOM 1487 N N . ALA A 1 192 ? -9.605 1.559 -4.958 1.00 92.75 192 ALA A N 1
ATOM 1488 C CA . ALA A 1 192 ? -10.472 0.580 -4.324 1.00 92.75 192 ALA A CA 1
ATOM 1489 C C . ALA A 1 192 ? -9.673 -0.642 -3.868 1.00 92.75 192 ALA A C 1
ATOM 1491 O O . ALA A 1 192 ? -8.768 -1.102 -4.559 1.00 92.75 192 ALA A O 1
ATOM 1492 N N . PHE A 1 193 ? -10.040 -1.170 -2.701 1.00 91.94 193 PHE A N 1
ATOM 1493 C CA . PHE A 1 193 ? -9.479 -2.385 -2.119 1.00 91.94 193 PHE A CA 1
ATOM 1494 C C . PHE A 1 193 ? -10.554 -3.470 -2.160 1.00 91.94 193 PHE A C 1
ATOM 1496 O O . PHE A 1 193 ? -11.696 -3.237 -1.760 1.00 91.94 193 PHE A O 1
ATOM 1503 N N . SER A 1 194 ? -10.199 -4.659 -2.632 1.00 85.75 194 SER A N 1
ATOM 1504 C CA . SER A 1 194 ? -11.067 -5.835 -2.635 1.00 85.75 194 SER A CA 1
ATOM 1505 C C . SER A 1 194 ? -10.376 -7.007 -1.939 1.00 85.75 194 SER A C 1
ATOM 1507 O O . SER A 1 194 ? -9.151 -7.124 -1.957 1.00 85.75 194 SER A O 1
ATOM 1509 N N . GLY A 1 195 ? -11.158 -7.856 -1.266 1.00 64.12 195 GLY A N 1
ATOM 1510 C CA . GLY A 1 195 ? -10.627 -8.973 -0.472 1.00 64.12 195 GLY A CA 1
ATOM 1511 C C . GLY A 1 195 ? -10.069 -8.575 0.901 1.00 64.12 195 GLY A C 1
ATOM 1512 O O . GLY A 1 195 ? -9.708 -9.451 1.683 1.00 64.12 195 GLY A O 1
ATOM 1513 N N . SER A 1 196 ? -10.055 -7.283 1.245 1.00 53.84 196 SER A N 1
ATOM 1514 C CA . SER A 1 196 ? -9.827 -6.839 2.618 1.00 53.84 196 SER A CA 1
ATOM 1515 C C . SER A 1 196 ? -11.113 -7.073 3.433 1.00 53.84 196 SER A C 1
ATOM 1517 O O . SER A 1 196 ? -12.220 -6.798 2.966 1.00 53.84 196 SER A O 1
ATOM 1519 N N . SER A 1 197 ? -11.006 -7.673 4.629 1.00 46.47 197 SER A N 1
ATOM 1520 C CA . SER A 1 197 ? -12.180 -7.863 5.508 1.00 46.47 197 SER A CA 1
ATOM 1521 C C . SER A 1 197 ? -12.855 -6.501 5.713 1.00 46.47 197 SER A C 1
ATOM 1523 O O . SER A 1 197 ? -12.118 -5.537 5.952 1.00 46.47 197 SER A O 1
ATOM 1525 N N . PRO A 1 198 ? -14.190 -6.379 5.570 1.00 38.22 198 PRO A N 1
ATOM 1526 C CA . PRO A 1 198 ? -14.854 -5.086 5.552 1.00 38.22 198 PRO A CA 1
ATOM 1527 C C . PRO A 1 198 ? -14.531 -4.323 6.833 1.00 38.22 198 PRO A C 1
ATOM 1529 O O . PRO A 1 198 ? -14.784 -4.811 7.935 1.00 38.22 198 PRO A O 1
ATOM 1532 N N . ALA A 1 199 ? -13.988 -3.116 6.680 1.00 41.47 199 ALA A N 1
ATOM 1533 C CA . ALA A 1 199 ? -13.930 -2.158 7.765 1.00 41.47 199 ALA A CA 1
ATOM 1534 C C . ALA A 1 199 ? -15.372 -1.865 8.197 1.00 41.47 199 ALA A C 1
ATOM 1536 O O . ALA A 1 199 ? -16.133 -1.201 7.492 1.00 41.47 199 ALA A O 1
ATOM 1537 N N . THR A 1 200 ? -15.794 -2.432 9.324 1.00 43.19 200 THR A N 1
ATOM 1538 C CA . THR A 1 200 ? -17.074 -2.074 9.926 1.00 43.19 200 THR A CA 1
ATOM 1539 C C . THR A 1 200 ? -16.911 -0.697 10.557 1.00 43.19 200 THR A C 1
ATOM 1541 O O . THR A 1 200 ? -16.023 -0.552 11.400 1.00 43.19 200 THR A O 1
ATOM 1544 N N . PRO A 1 201 ? -17.743 0.299 10.202 1.00 38.34 201 PRO A N 1
ATOM 1545 C CA . PRO A 1 201 ? -17.766 1.569 10.912 1.00 38.34 201 PRO A CA 1
ATOM 1546 C C . PRO A 1 201 ? -17.882 1.291 12.408 1.00 38.34 201 PRO A C 1
ATOM 1548 O O . PRO A 1 201 ? -18.750 0.510 12.807 1.00 38.34 201 PRO A O 1
ATOM 1551 N N . VAL A 1 202 ? -17.011 1.897 13.218 1.00 47.28 202 VAL A N 1
ATOM 1552 C CA . VAL A 1 202 ? -17.086 1.779 14.677 1.00 47.28 202 VAL A CA 1
ATOM 1553 C C . VAL A 1 202 ? -18.485 2.244 15.086 1.00 47.28 202 VAL A C 1
ATOM 1555 O O . VAL A 1 202 ? -18.809 3.419 14.883 1.00 47.28 202 VAL A O 1
ATOM 1558 N N . PRO A 1 203 ? -19.350 1.355 15.613 1.00 38.16 203 PRO A N 1
ATOM 1559 C CA . PRO A 1 203 ? -20.668 1.762 16.055 1.00 38.16 203 PRO A CA 1
ATOM 1560 C C . PRO A 1 203 ? -20.459 2.806 17.139 1.00 38.16 203 PRO A C 1
ATOM 1562 O O . PRO A 1 203 ? -19.814 2.520 18.150 1.00 38.16 203 PRO A O 1
ATOM 1565 N N . THR A 1 204 ? -20.979 4.015 16.933 1.00 47.66 204 THR A N 1
ATOM 1566 C CA . THR A 1 204 ? -21.037 5.021 17.990 1.00 47.66 204 THR A CA 1
ATOM 1567 C C . THR A 1 204 ? -21.634 4.324 19.209 1.00 47.66 204 THR A C 1
ATOM 1569 O O . THR A 1 204 ? -22.736 3.774 19.081 1.00 47.66 204 THR A O 1
ATOM 1572 N N . PRO A 1 205 ? -20.950 4.269 20.369 1.00 43.50 205 PRO A N 1
ATOM 1573 C CA . PRO A 1 205 ? -21.571 3.747 21.567 1.00 43.50 205 PRO A CA 1
ATOM 1574 C C . PRO A 1 205 ? -22.844 4.557 21.759 1.00 43.50 205 PRO A C 1
ATOM 1576 O O . PRO A 1 205 ? -22.788 5.763 22.002 1.00 43.50 205 PRO A O 1
ATOM 1579 N N . ALA A 1 206 ? -24.000 3.922 21.569 1.00 52.59 206 ALA A N 1
ATOM 1580 C CA . ALA A 1 206 ? -25.260 4.544 21.896 1.00 52.59 206 ALA A CA 1
ATOM 1581 C C . ALA A 1 206 ? -25.205 4.746 23.408 1.00 52.59 206 ALA A C 1
ATOM 1583 O O . ALA A 1 206 ? -25.468 3.827 24.184 1.00 52.59 206 ALA A O 1
ATOM 1584 N N . LEU A 1 207 ? -24.803 5.942 23.837 1.00 48.97 207 LEU A N 1
ATOM 1585 C CA . LEU A 1 207 ? -24.994 6.426 25.191 1.00 48.97 207 LEU A CA 1
ATOM 1586 C C . LEU A 1 207 ? -26.504 6.574 25.364 1.00 48.97 207 LEU A C 1
ATOM 1588 O O . LEU A 1 207 ? -27.046 7.673 25.314 1.00 48.97 207 LEU A O 1
ATOM 1592 N N . LEU A 1 208 ? -27.202 5.440 25.488 1.00 49.53 208 LEU A N 1
ATOM 1593 C CA . LEU A 1 208 ? -28.618 5.390 25.790 1.00 49.53 208 LEU A CA 1
ATOM 1594 C C . LEU A 1 208 ? -28.781 6.118 27.126 1.00 49.53 208 LEU A C 1
ATOM 1596 O O . LEU A 1 208 ? -28.320 5.597 28.151 1.00 49.53 208 LEU A O 1
ATOM 1600 N N . PRO A 1 209 ? -29.468 7.277 27.161 1.00 53.53 209 PRO A N 1
ATOM 1601 C CA . PRO A 1 209 ? -29.653 8.053 28.389 1.00 53.53 209 PRO A CA 1
ATOM 1602 C C . PRO A 1 209 ? -30.290 7.225 29.523 1.00 53.53 209 PRO A C 1
ATOM 1604 O O . PRO A 1 209 ? -30.154 7.546 30.703 1.00 53.53 209 PRO A O 1
ATOM 1607 N N . GLY A 1 210 ? -30.944 6.110 29.175 1.00 48.81 210 GLY A N 1
ATOM 1608 C CA . GLY A 1 210 ? -31.546 5.161 30.106 1.00 48.81 210 GLY A CA 1
ATOM 1609 C C . GLY A 1 210 ? -30.561 4.319 30.930 1.00 48.81 210 GLY A C 1
ATOM 1610 O O . GLY A 1 210 ? -30.844 4.063 32.099 1.00 48.81 210 GLY A O 1
ATOM 1611 N N . LEU A 1 211 ? -29.396 3.917 30.407 1.00 51.94 211 LEU A N 1
ATOM 1612 C CA . LEU A 1 211 ? -28.487 3.012 31.141 1.00 51.94 211 LEU A CA 1
ATOM 1613 C C . LEU A 1 211 ? -27.710 3.726 32.258 1.00 51.94 211 LEU A C 1
ATOM 1615 O O . LEU A 1 211 ? -27.552 3.176 33.350 1.00 51.94 211 LEU A O 1
ATOM 1619 N N . VAL A 1 212 ? -27.331 4.990 32.044 1.00 51.62 212 VAL A N 1
ATOM 1620 C CA . VAL A 1 212 ? -26.724 5.837 33.089 1.00 51.62 212 VAL A CA 1
ATOM 1621 C C . VAL A 1 212 ? -27.713 6.068 34.244 1.00 51.62 212 VAL A C 1
ATOM 1623 O O . VAL A 1 212 ? -27.335 6.045 35.419 1.00 51.62 212 VAL A O 1
ATOM 1626 N N . SER A 1 213 ? -29.008 6.205 33.934 1.00 50.34 213 SER A N 1
ATOM 1627 C CA . SER A 1 213 ? -30.060 6.386 34.944 1.00 50.34 213 SER A CA 1
ATOM 1628 C C . SER A 1 213 ? -30.342 5.122 35.777 1.00 50.34 213 SER A C 1
ATOM 1630 O O . SER A 1 213 ? -30.624 5.223 36.974 1.00 50.34 213 SER A O 1
ATOM 1632 N N . LEU A 1 214 ? -30.177 3.928 35.193 1.00 51.53 214 LEU A N 1
ATOM 1633 C CA . LEU A 1 214 ? -30.299 2.643 35.894 1.00 51.53 214 LEU A CA 1
ATOM 1634 C C . LEU A 1 214 ? -29.161 2.428 36.907 1.00 51.53 214 LEU A C 1
ATOM 1636 O O . LEU A 1 214 ? -29.422 1.995 38.032 1.00 51.53 214 LEU A O 1
ATOM 1640 N N . GLY A 1 215 ? -27.923 2.809 36.567 1.00 51.12 215 GLY A N 1
ATOM 1641 C CA . GLY A 1 215 ? -26.780 2.740 37.490 1.00 51.12 215 GLY A CA 1
ATOM 1642 C C . GLY A 1 215 ? -26.921 3.671 38.704 1.00 51.12 215 GLY A C 1
ATOM 1643 O O . GLY A 1 215 ? -26.698 3.263 39.847 1.00 51.12 215 GLY A O 1
ATOM 1644 N N . LEU A 1 216 ? -27.384 4.907 38.486 1.00 52.53 216 LEU A N 1
ATOM 1645 C CA . LEU A 1 216 ? -27.634 5.878 39.561 1.00 52.53 216 LEU A CA 1
ATOM 1646 C C . LEU A 1 216 ? -28.851 5.517 40.432 1.00 52.53 216 LEU A C 1
ATOM 1648 O O . LEU A 1 216 ? -28.827 5.739 41.646 1.00 52.53 216 LEU A O 1
ATOM 1652 N N . GLY A 1 217 ? -29.905 4.938 39.849 1.00 51.94 217 GLY A N 1
ATOM 1653 C CA . GLY A 1 217 ? -31.098 4.506 40.584 1.00 51.94 217 GLY A CA 1
ATOM 1654 C C . GLY A 1 217 ? -30.819 3.372 41.577 1.00 51.94 217 GLY A C 1
ATOM 1655 O O . GLY A 1 217 ? -31.278 3.418 42.723 1.00 51.94 217 GLY A O 1
ATOM 1656 N N . VAL A 1 218 ? -30.005 2.386 41.184 1.00 54.78 218 VAL A N 1
ATOM 1657 C CA . VAL A 1 218 ? -29.624 1.254 42.051 1.00 54.78 218 VAL A CA 1
ATOM 1658 C C . VAL A 1 218 ? -28.718 1.704 43.207 1.00 54.78 218 VAL A C 1
ATOM 1660 O O . VAL A 1 218 ? -28.892 1.241 44.338 1.00 54.78 218 VAL A O 1
ATOM 1663 N N . LEU A 1 219 ? -27.816 2.664 42.974 1.00 51.66 219 LEU A N 1
ATOM 1664 C CA . LEU A 1 219 ? -26.961 3.236 44.025 1.00 51.66 219 LEU A CA 1
ATOM 1665 C C . LEU A 1 219 ? -27.759 4.027 45.073 1.00 51.66 219 LEU A C 1
ATOM 1667 O O . LEU A 1 219 ? -27.494 3.900 46.271 1.00 51.66 219 LEU A O 1
ATOM 1671 N N . ARG A 1 220 ? -28.786 4.785 44.663 1.00 53.94 220 ARG A N 1
ATOM 1672 C CA . ARG A 1 220 ? -29.667 5.494 45.612 1.00 53.94 220 ARG A CA 1
ATOM 1673 C C . ARG A 1 220 ? -30.500 4.530 46.458 1.00 53.94 220 ARG A C 1
ATOM 1675 O O . ARG A 1 220 ? -30.673 4.776 47.651 1.00 53.94 220 ARG A O 1
ATOM 1682 N N . LYS A 1 221 ? -30.956 3.410 45.883 1.00 52.34 221 LYS A N 1
ATOM 1683 C CA . LYS A 1 221 ? -31.749 2.406 46.611 1.00 52.34 221 LYS A CA 1
ATOM 1684 C C . L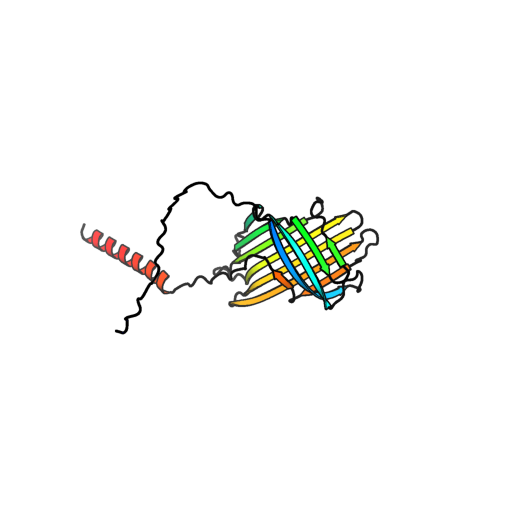YS A 1 221 ? -30.920 1.670 47.671 1.00 52.34 221 LYS A C 1
ATOM 1686 O O . LYS A 1 221 ? -31.393 1.497 48.789 1.00 52.34 221 LYS A O 1
ATOM 1691 N N . ARG A 1 222 ? -29.656 1.336 47.372 1.00 53.88 222 ARG A N 1
ATOM 1692 C CA . ARG A 1 222 ? -28.732 0.722 48.348 1.00 53.88 222 ARG A CA 1
ATOM 1693 C C . ARG A 1 222 ? -28.338 1.676 49.480 1.00 53.88 222 ARG A C 1
ATOM 1695 O O . ARG A 1 222 ? -28.268 1.249 50.628 1.00 53.88 222 ARG A O 1
ATOM 1702 N N . LYS A 1 223 ? -28.151 2.971 49.191 1.00 51.06 223 LYS A N 1
ATOM 1703 C CA . LYS A 1 223 ? -27.817 3.966 50.226 1.00 51.06 223 LYS A CA 1
ATOM 1704 C C . LYS A 1 223 ? -28.993 4.246 51.172 1.00 51.06 223 LYS A C 1
ATOM 1706 O O . LYS A 1 223 ? -28.780 4.385 52.370 1.00 51.06 223 LYS A O 1
ATOM 1711 N N . ALA A 1 224 ? -30.227 4.270 50.663 1.00 53.69 224 ALA A N 1
ATOM 1712 C CA . ALA A 1 224 ? -31.421 4.436 51.497 1.00 53.69 224 ALA A CA 1
ATOM 1713 C C . ALA A 1 224 ? -31.668 3.233 52.427 1.00 53.69 224 ALA A C 1
ATOM 1715 O O . ALA A 1 224 ? -32.096 3.410 53.564 1.00 53.69 224 ALA A O 1
ATOM 1716 N N . GLN A 1 225 ? -31.358 2.018 51.967 1.00 53.25 225 GLN A N 1
ATOM 1717 C CA . GLN A 1 225 ? -31.557 0.793 52.744 1.00 53.25 225 GLN A CA 1
ATOM 1718 C C . GLN A 1 225 ? -30.538 0.660 53.891 1.00 53.25 225 GLN A C 1
ATOM 1720 O O . GLN A 1 225 ? -30.925 0.321 55.005 1.00 53.25 225 GLN A O 1
ATOM 1725 N N . ALA A 1 226 ? -29.280 1.059 53.667 1.00 57.25 226 ALA A N 1
ATOM 1726 C CA . ALA A 1 226 ? -28.250 1.099 54.710 1.00 57.25 226 ALA A CA 1
ATOM 1727 C C . ALA A 1 226 ? -28.526 2.149 55.809 1.00 57.25 226 ALA A C 1
ATOM 1729 O O . ALA A 1 226 ? -28.213 1.927 56.975 1.00 57.25 226 ALA A O 1
ATOM 1730 N N . VAL A 1 227 ? -29.147 3.285 55.466 1.00 58.00 227 VAL A N 1
ATOM 1731 C CA . VAL A 1 227 ? -29.534 4.315 56.452 1.00 58.00 227 VAL A CA 1
ATOM 1732 C C . VAL A 1 227 ? -30.731 3.866 57.301 1.00 58.00 227 VAL A C 1
ATOM 1734 O O . VAL A 1 227 ? -30.796 4.188 58.484 1.00 58.00 227 VAL A O 1
ATOM 1737 N N . LEU A 1 228 ? -31.653 3.086 56.730 1.00 54.28 228 LEU A N 1
ATOM 1738 C CA . LEU A 1 228 ? -32.801 2.521 57.450 1.00 54.28 228 LEU A CA 1
ATOM 1739 C C . LEU A 1 228 ? -32.416 1.388 58.413 1.00 54.28 228 LEU A C 1
ATOM 1741 O O . LEU A 1 228 ? -33.029 1.264 59.471 1.00 54.28 228 LEU A O 1
ATOM 1745 N N . GLU A 1 229 ? -31.411 0.578 58.076 1.00 51.41 229 GLU A N 1
ATOM 1746 C CA . GLU A 1 229 ? -30.882 -0.453 58.983 1.00 51.41 229 GLU A CA 1
ATOM 1747 C C . GLU A 1 229 ? -30.065 0.157 60.133 1.00 51.41 229 GLU A C 1
ATOM 1749 O O . GLU A 1 229 ? -30.190 -0.295 61.267 1.00 51.41 229 GLU A O 1
ATOM 1754 N N . ALA A 1 230 ? -29.333 1.249 59.888 1.00 51.69 230 ALA A N 1
ATOM 1755 C CA . ALA A 1 230 ? -28.591 1.973 60.925 1.00 51.69 230 ALA A CA 1
ATOM 1756 C C . ALA A 1 230 ? -29.478 2.736 61.934 1.00 51.69 230 ALA A C 1
ATOM 1758 O O . ALA A 1 230 ? -28.992 3.129 62.987 1.00 51.69 230 ALA A O 1
ATOM 1759 N N . GLN A 1 231 ? -30.762 2.961 61.631 1.00 49.84 231 GLN A N 1
ATOM 1760 C CA . GLN A 1 231 ? -31.728 3.588 62.549 1.00 49.84 231 GLN A CA 1
ATOM 1761 C C . GLN A 1 231 ? -32.542 2.578 63.377 1.00 49.84 231 GLN A C 1
ATOM 1763 O O . GLN A 1 231 ? -33.337 2.985 64.223 1.00 49.84 231 GLN A O 1
ATOM 1768 N N . LYS A 1 232 ? -32.392 1.273 63.113 1.00 48.38 232 LYS A N 1
ATOM 1769 C CA . LYS A 1 232 ? -33.087 0.186 63.826 1.00 48.38 232 LYS A CA 1
ATOM 1770 C C . LYS A 1 232 ? -32.175 -0.647 64.737 1.00 48.38 232 LYS A C 1
ATOM 1772 O O . LYS A 1 232 ? -32.682 -1.570 65.375 1.00 48.38 232 LYS A O 1
ATOM 1777 N N . ALA A 1 233 ? -30.881 -0.337 64.781 1.00 46.97 233 ALA A N 1
ATOM 1778 C CA . ALA A 1 233 ? -29.923 -0.840 65.767 1.00 46.97 233 ALA A CA 1
ATOM 1779 C C . ALA A 1 233 ? -29.733 0.202 66.876 1.00 46.97 233 ALA A C 1
ATOM 1781 O O . ALA A 1 233 ? -29.574 -0.220 68.041 1.00 46.97 233 ALA A O 1
#

Foldseek 3Di:
DDDDDDDDDDDDDDDDDPPPPDDDPPPPDFDWFKKKKKFFFCDWDPPFAQHDGGWIKMKIWTFTPVQWDWDWDADPPAGFIKTKTKTFIPWIWMDTGPDIDTAPCVDPVKGWIWMWIFTHDDPVRLDFKTKIKTKTWIWHDDPFKIKIKIKMWMWIAGSVRHIDIKIKIWIWMATNVVRDTNTITMDMPGMDMGRPDDPDHDPDPPVPVVVVVVVVVVVVVVVVVVVVVVVVD

InterPro domains:
  IPR061240 PTPA-CTERM protein sorting domain [NF033465] (202-226)

Organism: NCBI:txid1920490

Sequence (233 aa):
MFSLKQFSLSVSTIAATVTISAVFSTAAQAAIVGGQVTGTWQYDYDGAGGLSVGDAFTADYTYDSDSVTTTDYSNSYDYTRYLVDSVPLLSLVLNSGTVSHAFDLSNPSSFSNLQRYDVQYNPDYYSQYSYTQDNIQAYDSSALSQNSFYAYNYLGQDYSGNPFSASFAQFYSYDNSAGTYPAYAYTYGDVAFSGSSPATPVPTPALLPGLVSLGLGVLRKRKAQAVLEAQKA

Secondary structure (DSSP, 8-state):
---PPPP------------------------EEEEEEEEE--EESTTTTS--TT-EEEEEEEEEGGG-EEEEEE-TTT--EEEEEEE-EEEEEEEETTEEEE--TTSTT-EEEEEEEEEE--TTTT-SEEEEEEEEEEEEE-SSEEEEEEEEEEEEEETT--EEEEEEEEEEEEETTTTEEEEEEEEES-EEEESSPP----------HHHHHHHHHHHHHHHHHHHHHHT--

pLDDT: mean 74.49, std 21.88, range [29.91, 97.62]

Radius of gyration: 29.01 Å; chains: 1; bounding box: 90×64×86 Å